Protein AF-A0A950VWA3-F1 (afdb_monomer)

Radius of gyration: 33.76 Å; Cα contacts (8 Å, |Δi|>4): 364; chains: 1; bounding box: 107×97×60 Å

Secondary structure (DSSP, 8-state):
--HHHHHHHHH--S--HHHHHHHHHHHTTB-TTSEE---HHHHHHHHT--HHHHHHHHHHHHHTTSSEEEE---STT---EEE-HHHHH----SS---HHHHHHHHHH----THHHHHHHHHHHT--TTSEE-S-BHHHHHHHHT--HHHHHHHHHHHHHHTSSEEEE--SSTT-B-EEE---HHHHHHT--------PPPPTT--------PPPPP----------------------------------------------------------PPPPPPP------------------

Structure (mmCIF, N/CA/C/O backbone):
data_AF-A0A950VWA3-F1
#
_entry.id   AF-A0A950VWA3-F1
#
loop_
_atom_site.group_PDB
_atom_site.id
_atom_site.type_symbol
_atom_site.label_atom_id
_atom_site.label_alt_id
_atom_site.label_comp_id
_atom_site.label_asym_id
_atom_site.label_entity_id
_atom_site.label_seq_id
_atom_site.pdbx_PDB_ins_code
_atom_site.Cartn_x
_atom_site.Cartn_y
_atom_site.Cartn_z
_atom_site.occupancy
_atom_site.B_iso_or_equiv
_atom_site.auth_seq_id
_atom_site.auth_comp_id
_atom_site.auth_asym_id
_atom_site.auth_atom_id
_atom_site.pdbx_PDB_model_num
ATOM 1 N N . MET A 1 1 ? -10.233 3.809 -11.222 1.00 81.50 1 MET A N 1
ATOM 2 C CA . MET A 1 1 ? -9.205 3.151 -10.391 1.00 81.50 1 MET A CA 1
ATOM 3 C C . MET A 1 1 ? -9.601 1.694 -10.263 1.00 81.50 1 MET A C 1
ATOM 5 O O . MET A 1 1 ? -10.780 1.463 -10.007 1.00 81.50 1 MET A O 1
ATOM 9 N N . SER A 1 2 ? -8.697 0.736 -10.472 1.00 88.88 2 SER A N 1
ATOM 10 C CA . SER A 1 2 ? -9.041 -0.682 -10.293 1.00 88.88 2 SER A CA 1
ATOM 11 C C . SER A 1 2 ? -9.219 -1.019 -8.811 1.00 88.88 2 SER A C 1
ATOM 13 O O . SER A 1 2 ? -8.291 -0.898 -8.009 1.00 88.88 2 SER A O 1
ATOM 15 N N . ARG A 1 3 ? -10.433 -1.457 -8.451 1.00 92.06 3 ARG A N 1
ATOM 16 C CA . ARG A 1 3 ? -10.703 -2.096 -7.153 1.00 92.06 3 ARG A CA 1
ATOM 17 C C . ARG A 1 3 ? -10.080 -3.493 -7.094 1.00 92.06 3 ARG A C 1
ATOM 19 O O . ARG A 1 3 ? -9.622 -3.889 -6.030 1.00 92.06 3 ARG A O 1
ATOM 26 N N . GLU A 1 4 ? -10.004 -4.191 -8.226 1.00 93.19 4 GLU A N 1
ATOM 27 C CA . GLU A 1 4 ? -9.435 -5.540 -8.353 1.00 93.19 4 GLU A CA 1
ATOM 28 C C . GLU A 1 4 ? -7.948 -5.560 -7.999 1.00 93.19 4 GLU A C 1
ATOM 30 O O . GLU A 1 4 ? -7.519 -6.412 -7.231 1.00 93.19 4 GLU A O 1
ATOM 35 N N . ALA A 1 5 ? -7.168 -4.574 -8.452 1.00 94.06 5 ALA A N 1
ATOM 36 C CA . ALA A 1 5 ? -5.752 -4.453 -8.113 1.00 94.06 5 ALA A CA 1
ATOM 37 C C . ALA A 1 5 ? -5.530 -4.205 -6.611 1.00 94.06 5 ALA A C 1
ATOM 39 O O . ALA A 1 5 ? -4.556 -4.690 -6.034 1.00 94.06 5 ALA A O 1
ATOM 40 N N . ILE A 1 6 ? -6.437 -3.480 -5.951 1.00 94.50 6 ILE A N 1
ATOM 41 C CA . ILE A 1 6 ? -6.384 -3.278 -4.496 1.00 94.50 6 ILE A CA 1
ATOM 42 C C . ILE A 1 6 ? -6.791 -4.575 -3.779 1.00 94.50 6 ILE A C 1
ATOM 44 O O . ILE A 1 6 ? -6.056 -5.037 -2.907 1.00 94.50 6 ILE A O 1
ATOM 48 N N . ALA A 1 7 ? -7.902 -5.201 -4.184 1.00 94.69 7 ALA A N 1
ATOM 49 C CA . ALA A 1 7 ? -8.369 -6.483 -3.655 1.00 94.69 7 ALA A CA 1
ATOM 50 C C . ALA A 1 7 ? -7.303 -7.581 -3.787 1.00 94.69 7 ALA A C 1
ATOM 52 O O . ALA A 1 7 ? -7.080 -8.347 -2.851 1.00 94.69 7 ALA A O 1
ATOM 53 N N . ALA A 1 8 ? -6.608 -7.634 -4.923 1.00 94.75 8 ALA A N 1
ATOM 54 C CA . ALA A 1 8 ? -5.580 -8.62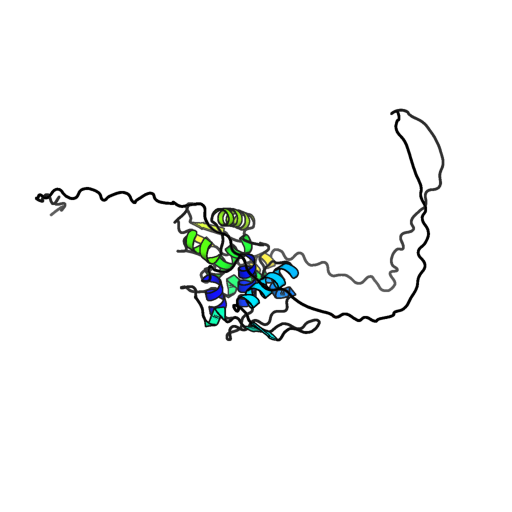5 -5.171 1.00 94.75 8 ALA A CA 1
ATOM 55 C C . ALA A 1 8 ? -4.333 -8.382 -4.318 1.00 94.75 8 ALA A C 1
ATOM 57 O O . ALA A 1 8 ? -3.863 -9.283 -3.625 1.00 94.75 8 ALA A O 1
ATOM 58 N N . ALA A 1 9 ? -3.843 -7.140 -4.257 1.00 93.69 9 ALA A N 1
ATOM 59 C CA . ALA A 1 9 ? -2.714 -6.801 -3.392 1.00 93.69 9 ALA A CA 1
ATOM 60 C C . ALA A 1 9 ? -2.999 -7.048 -1.892 1.00 93.69 9 ALA A C 1
ATOM 62 O O . ALA A 1 9 ? -2.061 -7.282 -1.128 1.00 93.69 9 ALA A O 1
ATOM 63 N N . LEU A 1 10 ? -4.268 -6.996 -1.459 1.00 93.81 10 LEU A N 1
ATOM 64 C CA . LEU A 1 10 ? -4.695 -7.324 -0.092 1.00 93.81 10 LEU A CA 1
ATOM 65 C C . LEU A 1 10 ? -4.691 -8.831 0.194 1.00 93.81 10 LEU A C 1
ATOM 67 O O . LEU A 1 10 ? -4.269 -9.231 1.278 1.00 93.81 10 LEU A O 1
ATOM 71 N N . ALA A 1 11 ? -5.166 -9.650 -0.748 1.00 93.56 11 ALA A N 1
ATOM 72 C CA . ALA A 1 11 ? -5.292 -11.098 -0.569 1.00 93.56 11 ALA A CA 1
ATOM 73 C C . ALA A 1 11 ? -3.966 -11.859 -0.673 1.00 93.56 11 ALA A C 1
ATOM 75 O O . ALA A 1 11 ? -3.845 -12.947 -0.116 1.00 93.56 11 ALA A O 1
ATOM 76 N N . ARG A 1 12 ? -2.960 -11.297 -1.352 1.00 91.56 12 ARG A N 1
ATOM 77 C CA . ARG A 1 12 ? -1.618 -11.889 -1.401 1.00 91.56 12 ARG A CA 1
ATOM 78 C C . ARG A 1 12 ? -0.956 -11.882 -0.027 1.00 91.56 12 ARG A C 1
ATOM 80 O O . ARG A 1 12 ? -0.836 -10.834 0.603 1.00 91.56 12 ARG A O 1
ATOM 87 N N . ASP A 1 13 ? -0.440 -13.020 0.407 1.00 89.81 13 ASP A N 1
ATOM 88 C CA . ASP A 1 13 ? 0.371 -13.205 1.617 1.00 89.81 13 ASP A CA 1
ATOM 89 C C . ASP A 1 13 ? 1.883 -13.222 1.312 1.00 89.81 13 ASP A C 1
ATOM 91 O O . ASP A 1 13 ? 2.686 -12.766 2.126 1.00 89.81 13 ASP A O 1
ATOM 95 N N . ASP A 1 14 ? 2.257 -13.628 0.096 1.00 91.00 14 ASP A N 1
ATOM 96 C CA . ASP A 1 14 ? 3.626 -13.798 -0.409 1.00 91.00 14 ASP A CA 1
ATOM 97 C C . ASP A 1 14 ? 4.472 -12.510 -0.545 1.00 91.00 14 ASP A C 1
ATOM 99 O O . ASP A 1 14 ? 5.657 -12.582 -0.891 1.00 91.00 14 ASP A O 1
ATOM 103 N N . LEU A 1 15 ? 3.893 -11.335 -0.281 1.00 92.50 15 LEU A N 1
ATOM 104 C CA . LEU A 1 15 ? 4.555 -10.030 -0.390 1.00 92.50 15 LEU A CA 1
ATOM 105 C C . LEU A 1 15 ? 5.181 -9.571 0.932 1.00 92.50 15 LEU A C 1
ATOM 107 O O . LEU A 1 15 ? 4.479 -9.362 1.930 1.00 92.50 15 LEU A O 1
ATOM 111 N N . TRP A 1 16 ? 6.482 -9.278 0.906 1.00 91.25 16 TRP A N 1
ATOM 112 C CA . TRP A 1 16 ? 7.195 -8.634 2.010 1.00 91.25 16 TRP A CA 1
ATOM 113 C C . TRP A 1 16 ? 6.721 -7.186 2.214 1.00 91.25 16 TRP A C 1
ATOM 115 O O . TRP A 1 16 ? 6.235 -6.532 1.293 1.00 91.25 16 TRP A O 1
ATOM 125 N N . CYS A 1 17 ? 6.929 -6.619 3.410 1.00 90.19 17 CYS A N 1
ATOM 126 C CA . CYS A 1 17 ? 6.470 -5.262 3.760 1.00 90.19 17 CYS A CA 1
ATOM 127 C C . CYS A 1 17 ? 6.862 -4.161 2.749 1.00 90.19 17 CYS A C 1
ATOM 129 O O . CYS A 1 17 ? 6.126 -3.191 2.577 1.00 90.19 17 CYS A O 1
ATOM 131 N N . GLY A 1 18 ? 8.032 -4.278 2.108 1.00 92.62 18 GLY A N 1
ATOM 132 C CA . GLY A 1 18 ? 8.482 -3.342 1.071 1.00 92.62 18 GLY A CA 1
ATOM 133 C C . GLY A 1 18 ? 7.738 -3.529 -0.252 1.00 92.62 18 GLY A C 1
ATOM 134 O O . GLY A 1 18 ? 7.199 -2.562 -0.786 1.00 92.62 18 GLY A O 1
ATOM 135 N N . GLU A 1 19 ? 7.662 -4.771 -0.735 1.00 95.44 19 GLU A N 1
ATOM 136 C CA . GLU A 1 19 ? 6.920 -5.161 -1.941 1.00 95.44 19 GLU A CA 1
ATOM 137 C C . GLU A 1 19 ? 5.436 -4.784 -1.825 1.00 95.44 19 GLU A C 1
ATOM 139 O O . GLU A 1 19 ? 4.897 -4.145 -2.723 1.00 95.44 19 GLU A O 1
ATOM 144 N N . ARG A 1 20 ? 4.792 -5.070 -0.686 1.00 95.88 20 ARG A N 1
ATOM 145 C CA . ARG A 1 20 ? 3.379 -4.744 -0.430 1.00 95.88 20 ARG A CA 1
ATOM 146 C C . ARG A 1 20 ? 3.103 -3.238 -0.476 1.00 95.88 20 ARG A C 1
ATOM 148 O O . ARG A 1 20 ? 2.107 -2.823 -1.059 1.00 95.88 20 ARG A O 1
ATOM 155 N N . LEU A 1 21 ? 4.001 -2.400 0.057 1.00 96.00 21 LEU A N 1
ATOM 156 C CA . LEU A 1 21 ? 3.891 -0.936 -0.071 1.00 96.00 21 LEU A CA 1
ATOM 157 C C . LEU A 1 21 ? 4.032 -0.459 -1.526 1.00 96.00 21 LEU A C 1
ATOM 159 O O . LEU A 1 21 ? 3.391 0.523 -1.905 1.00 96.00 21 LEU A O 1
ATOM 163 N N . VAL A 1 22 ? 4.848 -1.133 -2.343 1.00 96.62 22 VAL A N 1
ATOM 164 C CA . VAL A 1 22 ? 4.944 -0.854 -3.785 1.00 96.62 22 VAL A CA 1
ATOM 165 C C . VAL A 1 22 ? 3.677 -1.312 -4.507 1.00 96.62 22 VAL A C 1
ATOM 167 O O . VAL A 1 22 ? 3.100 -0.508 -5.233 1.00 96.62 22 VAL A O 1
ATOM 170 N N . ALA A 1 23 ? 3.197 -2.533 -4.260 1.00 96.38 23 ALA A N 1
ATOM 171 C CA . ALA A 1 23 ? 1.974 -3.075 -4.852 1.00 96.38 23 ALA A CA 1
ATOM 172 C C . ALA A 1 23 ? 0.748 -2.202 -4.532 1.00 96.38 23 ALA A C 1
ATOM 174 O O . ALA A 1 23 ? 0.053 -1.775 -5.448 1.00 96.38 23 ALA A O 1
ATOM 175 N N . PHE A 1 24 ? 0.545 -1.825 -3.263 1.00 96.25 24 PHE A N 1
ATOM 176 C CA . PHE A 1 24 ? -0.504 -0.886 -2.847 1.00 96.25 24 PHE A CA 1
ATOM 177 C C . PHE A 1 24 ? -0.374 0.489 -3.518 1.00 96.25 24 PHE A C 1
ATOM 179 O O . PHE A 1 24 ? -1.370 1.074 -3.947 1.00 96.25 24 PHE A O 1
ATOM 186 N N . SER A 1 25 ? 0.852 1.007 -3.645 1.00 96.12 25 SER A N 1
ATOM 187 C CA . SER A 1 25 ? 1.091 2.274 -4.339 1.00 96.12 25 SER A CA 1
ATOM 188 C C . SER A 1 25 ? 0.715 2.183 -5.821 1.00 96.12 25 SER A C 1
ATOM 190 O O . SER A 1 25 ? -0.038 3.028 -6.298 1.00 96.12 25 SER A O 1
ATOM 192 N N . LEU A 1 26 ? 1.157 1.145 -6.537 1.00 95.81 26 LEU A N 1
ATOM 193 C CA . LEU A 1 26 ? 0.838 0.951 -7.955 1.00 95.81 26 LEU A CA 1
ATOM 194 C C . LEU A 1 26 ? -0.661 0.688 -8.178 1.00 95.81 26 LEU A C 1
ATOM 196 O O . LEU A 1 26 ? -1.252 1.334 -9.038 1.00 95.81 26 LEU A O 1
ATOM 200 N N . ALA A 1 27 ? -1.296 -0.151 -7.353 1.00 95.50 27 ALA A N 1
ATOM 201 C CA . ALA A 1 27 ? -2.737 -0.415 -7.394 1.00 95.50 27 ALA A CA 1
ATOM 202 C C . ALA A 1 27 ? -3.573 0.868 -7.223 1.00 95.50 27 ALA A C 1
ATOM 204 O O . ALA A 1 27 ? -4.529 1.089 -7.959 1.00 95.50 27 ALA A O 1
ATOM 205 N N . SER A 1 28 ? -3.163 1.786 -6.338 1.00 94.81 28 SER A N 1
ATOM 206 C CA . SER A 1 28 ? -3.833 3.091 -6.185 1.00 94.81 28 SER A CA 1
ATOM 207 C C . SER A 1 28 ? -3.695 4.034 -7.397 1.00 94.81 28 SER A C 1
ATOM 209 O O . SER A 1 28 ? -4.356 5.069 -7.452 1.00 94.81 28 SER A O 1
ATOM 211 N N . PHE A 1 29 ? -2.799 3.727 -8.340 1.00 93.62 29 PHE A N 1
ATOM 212 C CA . PHE A 1 29 ? -2.640 4.430 -9.617 1.00 93.62 29 PHE A CA 1
ATOM 213 C C . PHE A 1 29 ? -3.162 3.608 -10.806 1.00 93.62 29 PHE A C 1
ATOM 215 O O . PHE A 1 29 ? -3.055 4.077 -11.939 1.00 93.62 29 PHE A O 1
ATOM 222 N N . ALA A 1 30 ? -3.687 2.402 -10.572 1.00 94.06 30 ALA A N 1
ATOM 223 C CA . ALA A 1 30 ? -4.179 1.528 -11.623 1.00 94.06 30 ALA A CA 1
ATOM 224 C C . ALA A 1 30 ? -5.502 2.053 -12.191 1.00 94.06 30 ALA A C 1
ATOM 226 O O . ALA A 1 30 ? -6.426 2.395 -11.444 1.00 94.06 30 ALA A O 1
ATOM 227 N N . ASP A 1 31 ? -5.605 2.109 -13.514 1.00 92.44 31 ASP A N 1
ATOM 228 C CA . ASP A 1 31 ? -6.873 2.281 -14.218 1.00 92.44 31 ASP A CA 1
ATOM 229 C C . ASP A 1 31 ? -7.697 0.979 -14.203 1.00 92.44 31 ASP A C 1
ATOM 231 O O . ASP A 1 31 ? -7.439 0.090 -13.399 1.00 92.44 31 ASP A O 1
ATOM 235 N N . HIS A 1 32 ? -8.746 0.902 -15.019 1.00 89.12 32 HIS A N 1
ATOM 236 C CA . HIS A 1 32 ? -9.625 -0.267 -15.110 1.00 89.12 32 HIS A CA 1
ATOM 237 C C . HIS A 1 32 ? -9.015 -1.438 -15.904 1.00 89.12 32 HIS A C 1
ATOM 239 O O . HIS A 1 32 ? -9.544 -2.536 -15.836 1.00 89.12 32 HIS A O 1
ATOM 245 N N . GLU A 1 33 ? -7.902 -1.221 -16.611 1.00 91.06 33 GLU A N 1
ATOM 246 C CA . GLU A 1 33 ? -7.157 -2.245 -17.357 1.00 91.06 33 GLU A CA 1
ATOM 247 C C . GLU A 1 33 ? -6.031 -2.846 -16.497 1.00 91.06 33 GLU A C 1
ATOM 249 O O . GLU A 1 33 ? -5.095 -3.445 -17.018 1.00 91.06 33 GLU A O 1
ATOM 254 N N . ASN A 1 34 ? -6.054 -2.606 -15.179 1.00 92.75 34 ASN A N 1
ATOM 255 C CA . ASN A 1 34 ? -4.985 -2.965 -14.246 1.00 92.75 34 ASN A CA 1
ATOM 256 C C . ASN A 1 34 ? -3.600 -2.386 -14.631 1.00 92.75 34 ASN A C 1
ATOM 258 O O . ASN A 1 34 ? -2.560 -2.883 -14.189 1.00 92.75 34 ASN A O 1
ATOM 262 N N . ARG A 1 35 ? -3.569 -1.273 -15.385 1.00 93.25 35 ARG A N 1
ATOM 263 C CA . ARG A 1 35 ? -2.347 -0.546 -15.761 1.00 93.25 35 ARG A CA 1
ATOM 264 C C . ARG A 1 35 ? -2.159 0.679 -14.882 1.00 93.25 35 ARG A C 1
ATOM 266 O O . ARG A 1 35 ? -3.028 1.541 -14.764 1.00 93.25 35 ARG A O 1
ATOM 273 N N . SER A 1 36 ? -0.981 0.803 -14.285 1.00 92.44 36 SER A N 1
ATOM 274 C CA . SER A 1 36 ? -0.590 1.971 -13.496 1.00 92.44 36 SER A CA 1
ATOM 275 C C . SER A 1 36 ? 0.394 2.840 -14.282 1.00 92.44 36 SER A C 1
ATOM 277 O O . SER A 1 36 ? 1.367 2.338 -14.842 1.00 92.44 36 SER A O 1
ATOM 279 N N . ARG A 1 37 ? 0.156 4.159 -14.334 1.00 90.88 37 ARG A N 1
ATOM 280 C CA . ARG A 1 37 ? 1.034 5.124 -15.035 1.00 90.88 37 ARG A CA 1
ATOM 281 C C . ARG A 1 37 ? 1.663 6.204 -14.124 1.00 90.88 37 ARG A C 1
ATOM 283 O O . ARG A 1 37 ? 1.650 7.382 -14.489 1.00 90.88 37 ARG A O 1
ATOM 290 N N . PRO A 1 38 ? 2.190 5.892 -12.917 1.00 86.88 38 PRO A N 1
ATOM 291 C CA . PRO A 1 38 ? 2.771 6.909 -12.046 1.00 86.88 38 PRO A CA 1
ATOM 292 C C . PRO A 1 38 ? 4.224 7.254 -12.406 1.00 86.88 38 PRO A C 1
ATOM 294 O O . PRO A 1 38 ? 5.053 6.400 -12.723 1.00 86.88 38 PRO A O 1
ATOM 297 N N . GLY A 1 39 ? 4.595 8.523 -12.227 1.00 89.12 39 GLY A N 1
ATOM 298 C CA . GLY A 1 39 ? 6.006 8.903 -12.150 1.00 89.12 39 GLY A CA 1
ATOM 299 C C . GLY A 1 39 ? 6.659 8.310 -10.894 1.00 89.12 39 GLY A C 1
ATOM 300 O O . GLY A 1 39 ? 6.080 8.376 -9.807 1.00 89.12 39 GLY A O 1
ATOM 301 N N . THR A 1 40 ? 7.889 7.789 -11.000 1.00 90.00 40 THR A N 1
ATOM 302 C CA . THR A 1 40 ? 8.603 7.141 -9.874 1.00 90.00 40 THR A CA 1
ATOM 303 C C . THR A 1 40 ? 8.589 7.946 -8.562 1.00 90.00 40 THR A C 1
ATOM 305 O O . THR A 1 40 ? 8.390 7.335 -7.513 1.00 90.00 40 THR A O 1
ATOM 308 N N . PRO A 1 41 ? 8.762 9.290 -8.549 1.00 90.56 41 PRO A N 1
ATOM 309 C CA . PRO A 1 41 ? 8.705 10.060 -7.304 1.00 90.56 41 PRO A CA 1
ATOM 310 C C . PRO A 1 41 ? 7.324 10.039 -6.632 1.00 90.56 41 PRO A C 1
ATOM 312 O O . PRO A 1 41 ? 7.251 10.001 -5.406 1.00 90.56 41 PRO A O 1
ATOM 315 N N . ALA A 1 42 ? 6.240 10.033 -7.416 1.00 91.12 42 ALA A N 1
ATOM 316 C CA . ALA A 1 42 ? 4.874 9.977 -6.900 1.00 91.12 42 ALA A CA 1
ATOM 317 C C . ALA A 1 42 ? 4.563 8.589 -6.320 1.00 91.12 42 ALA A C 1
ATOM 319 O O . ALA A 1 42 ? 4.085 8.496 -5.190 1.00 91.12 42 ALA A O 1
ATOM 320 N N . ALA A 1 43 ? 4.924 7.519 -7.036 1.00 92.88 43 ALA A N 1
ATOM 321 C CA . ALA A 1 43 ? 4.756 6.147 -6.556 1.00 92.88 43 ALA A CA 1
ATOM 322 C C . ALA A 1 43 ? 5.593 5.854 -5.296 1.00 92.88 43 ALA A C 1
ATOM 324 O O . ALA A 1 43 ? 5.084 5.272 -4.338 1.00 92.88 43 ALA A O 1
ATOM 325 N N . ALA A 1 44 ? 6.845 6.322 -5.238 1.00 93.31 44 ALA A N 1
ATOM 326 C CA . ALA A 1 44 ? 7.685 6.196 -4.045 1.00 93.31 44 ALA A CA 1
ATOM 327 C C . ALA A 1 44 ? 7.125 6.993 -2.852 1.00 93.31 44 ALA A C 1
ATOM 329 O O . ALA A 1 44 ? 7.048 6.471 -1.738 1.00 93.31 44 ALA A O 1
ATOM 330 N N . GLY A 1 45 ? 6.667 8.229 -3.090 1.00 92.38 45 GLY A N 1
ATOM 331 C CA . GLY A 1 45 ? 6.031 9.066 -2.070 1.00 92.38 45 GLY A CA 1
ATOM 332 C C . GLY A 1 45 ? 4.746 8.451 -1.511 1.00 92.38 45 GLY A C 1
ATOM 333 O O . GLY A 1 45 ? 4.550 8.448 -0.297 1.00 92.38 45 GLY A O 1
ATOM 334 N N . ARG A 1 46 ? 3.913 7.857 -2.374 1.00 93.44 46 ARG A N 1
ATOM 335 C CA . ARG A 1 46 ? 2.670 7.174 -1.988 1.00 93.44 46 ARG A CA 1
ATOM 336 C C . ARG A 1 46 ? 2.919 5.826 -1.290 1.00 93.44 46 ARG A C 1
ATOM 338 O O . ARG A 1 46 ? 2.240 5.514 -0.315 1.00 93.44 46 ARG A O 1
ATOM 345 N N . ALA A 1 47 ? 3.979 5.103 -1.654 1.00 93.75 47 ALA A N 1
ATOM 346 C CA . ALA A 1 47 ? 4.480 3.961 -0.879 1.00 93.75 47 ALA A CA 1
ATOM 347 C C . ALA A 1 47 ? 5.087 4.374 0.484 1.00 93.75 47 ALA A C 1
ATOM 349 O O . ALA A 1 47 ? 5.283 3.537 1.362 1.00 93.75 47 ALA A O 1
ATOM 350 N N . GLY A 1 48 ? 5.410 5.657 0.689 1.00 93.00 48 GLY A N 1
ATOM 351 C CA . GLY A 1 48 ? 6.109 6.138 1.887 1.00 93.00 48 GLY A CA 1
ATOM 352 C C . GLY A 1 48 ? 7.577 5.694 1.958 1.00 93.00 48 GLY A C 1
ATOM 353 O O . GLY A 1 48 ? 8.147 5.625 3.050 1.00 93.00 48 GLY A O 1
ATOM 354 N N . LEU A 1 49 ? 8.181 5.375 0.808 1.00 94.12 49 LEU A N 1
ATOM 355 C CA . LEU A 1 49 ? 9.531 4.827 0.673 1.00 94.12 49 LEU A CA 1
ATOM 356 C C . LEU A 1 49 ? 10.490 5.839 0.028 1.00 94.12 49 LEU A C 1
ATOM 358 O O . LEU A 1 49 ? 10.106 6.678 -0.784 1.00 94.12 49 LEU A O 1
ATOM 362 N N . ALA A 1 50 ? 11.782 5.719 0.344 1.00 93.25 50 ALA A N 1
ATOM 363 C CA . ALA A 1 50 ? 12.827 6.389 -0.427 1.00 93.25 50 ALA A CA 1
ATOM 364 C C . ALA A 1 50 ? 12.880 5.818 -1.856 1.00 93.25 50 ALA A C 1
ATOM 366 O O . ALA A 1 50 ? 12.674 4.619 -2.045 1.00 93.25 50 ALA A O 1
ATOM 367 N N . ARG A 1 51 ? 13.217 6.651 -2.853 1.00 92.62 51 ARG A N 1
ATOM 368 C CA . ARG A 1 51 ? 13.235 6.262 -4.280 1.00 92.62 51 ARG A CA 1
ATOM 369 C C . ARG A 1 51 ? 14.040 4.984 -4.553 1.00 92.62 51 ARG A C 1
ATOM 371 O O . ARG A 1 51 ? 13.579 4.152 -5.322 1.00 92.62 51 ARG A O 1
ATOM 378 N N . SER A 1 52 ? 15.200 4.817 -3.917 1.00 93.69 52 SER A N 1
ATOM 379 C CA . SER A 1 52 ? 16.038 3.616 -4.055 1.00 93.69 52 SER A CA 1
ATOM 380 C C . SER A 1 52 ? 15.345 2.351 -3.540 1.00 93.69 52 SER A C 1
ATOM 382 O O . SER A 1 52 ? 15.317 1.348 -4.241 1.00 93.69 52 SER A O 1
ATOM 384 N N . ARG A 1 53 ? 14.720 2.409 -2.355 1.00 95.69 53 ARG A N 1
ATOM 385 C CA . ARG A 1 53 ? 13.951 1.287 -1.786 1.00 95.69 53 ARG A CA 1
ATOM 386 C C . ARG A 1 53 ? 12.696 0.966 -2.593 1.00 95.69 53 ARG A C 1
ATOM 388 O O . ARG A 1 53 ? 12.371 -0.204 -2.739 1.00 95.69 53 ARG A O 1
ATOM 395 N N . PHE A 1 54 ? 12.014 1.985 -3.120 1.00 95.12 54 PHE A N 1
ATOM 396 C CA . PHE A 1 54 ? 10.875 1.791 -4.019 1.00 95.12 54 PHE A CA 1
ATOM 397 C C . PHE A 1 54 ? 11.292 1.048 -5.295 1.00 95.12 54 PHE A C 1
ATOM 399 O O . PHE A 1 54 ? 10.636 0.084 -5.666 1.00 95.12 54 PHE A O 1
ATOM 406 N N . LEU A 1 55 ? 12.390 1.467 -5.938 1.00 93.88 55 LEU A N 1
ATOM 407 C CA . LEU A 1 55 ? 12.899 0.801 -7.139 1.00 93.88 55 LEU A CA 1
ATOM 408 C C . LEU A 1 55 ? 13.336 -0.636 -6.838 1.00 93.88 55 LEU A C 1
ATOM 410 O O . LEU A 1 55 ? 12.826 -1.541 -7.476 1.00 93.88 55 LEU A O 1
ATOM 414 N N . ALA A 1 56 ? 14.143 -0.870 -5.799 1.00 95.62 56 ALA A N 1
ATOM 415 C CA . ALA A 1 56 ? 14.573 -2.223 -5.434 1.00 95.62 56 ALA A CA 1
ATOM 416 C C . ALA A 1 56 ? 13.395 -3.187 -5.170 1.00 95.62 56 ALA A C 1
ATOM 418 O O . ALA A 1 56 ? 13.403 -4.312 -5.660 1.00 95.62 56 ALA A O 1
ATOM 419 N N . ALA A 1 57 ? 12.357 -2.745 -4.449 1.00 96.31 57 ALA A N 1
ATOM 420 C CA . ALA A 1 57 ? 11.165 -3.561 -4.199 1.00 96.31 57 ALA A CA 1
ATOM 421 C C . ALA A 1 57 ? 10.272 -3.723 -5.448 1.00 96.31 57 ALA A C 1
ATOM 423 O O . ALA A 1 57 ? 9.659 -4.770 -5.634 1.00 96.31 57 ALA A O 1
ATOM 424 N N . ARG A 1 58 ? 10.215 -2.722 -6.337 1.00 95.31 58 ARG A N 1
ATOM 425 C CA . ARG A 1 58 ? 9.566 -2.850 -7.653 1.00 95.31 58 ARG A CA 1
ATOM 426 C C . ARG A 1 58 ? 10.291 -3.881 -8.519 1.00 95.31 58 ARG A C 1
ATOM 428 O O . ARG A 1 58 ? 9.645 -4.707 -9.146 1.00 95.31 58 ARG A O 1
ATOM 435 N N . ASP A 1 59 ? 11.615 -3.848 -8.539 1.00 94.88 59 ASP A N 1
ATOM 436 C CA . ASP A 1 59 ? 12.423 -4.725 -9.383 1.00 94.88 59 ASP A CA 1
ATOM 437 C C . ASP A 1 59 ? 12.368 -6.184 -8.866 1.00 94.88 59 ASP A C 1
ATOM 439 O O . ASP A 1 59 ? 12.370 -7.115 -9.667 1.00 94.88 59 ASP A O 1
ATOM 443 N N . GLN A 1 60 ? 12.170 -6.394 -7.554 1.00 96.62 60 GLN A N 1
ATOM 444 C CA . GLN A 1 60 ? 11.790 -7.696 -6.972 1.00 96.62 60 GLN A CA 1
ATOM 445 C C . GLN A 1 60 ? 10.413 -8.188 -7.456 1.00 96.62 60 GLN A C 1
ATOM 447 O O . GLN A 1 60 ? 10.288 -9.342 -7.863 1.00 96.62 60 GLN A O 1
ATOM 452 N N . LEU A 1 61 ? 9.392 -7.321 -7.479 1.00 95.69 61 LEU A N 1
ATOM 453 C CA . LEU A 1 61 ? 8.070 -7.665 -8.024 1.00 95.69 61 LEU A CA 1
ATOM 454 C C . LEU A 1 61 ? 8.129 -8.013 -9.525 1.00 95.69 61 LEU A C 1
ATOM 456 O O . LEU A 1 61 ? 7.412 -8.914 -9.960 1.00 95.69 61 LEU A O 1
ATOM 460 N N . VAL A 1 62 ? 8.993 -7.343 -10.301 1.00 95.69 62 VAL A N 1
ATOM 461 C CA . VAL A 1 62 ? 9.255 -7.671 -11.717 1.00 95.69 62 VAL A CA 1
ATOM 462 C C . VAL A 1 62 ? 9.951 -9.026 -11.846 1.00 95.69 62 VAL A C 1
ATOM 464 O O . VAL A 1 62 ? 9.512 -9.859 -12.631 1.00 95.69 62 VAL A O 1
ATOM 467 N N . ALA A 1 63 ? 10.987 -9.297 -11.044 1.00 95.44 63 ALA A N 1
ATOM 468 C CA . ALA A 1 63 ? 11.683 -10.589 -11.051 1.00 95.44 63 ALA A CA 1
ATOM 469 C C . ALA A 1 63 ? 10.758 -11.770 -10.692 1.00 95.44 63 ALA A C 1
ATOM 471 O O . ALA A 1 63 ? 10.955 -12.884 -11.171 1.00 95.44 63 ALA A O 1
ATOM 472 N N . ARG A 1 64 ? 9.717 -11.520 -9.887 1.00 94.44 64 ARG A N 1
ATOM 473 C CA . ARG A 1 64 ? 8.656 -12.482 -9.537 1.00 94.44 64 ARG A CA 1
ATOM 474 C C . ARG A 1 64 ? 7.488 -12.511 -10.536 1.00 94.44 64 ARG A C 1
ATOM 476 O O . ARG A 1 64 ? 6.504 -13.193 -10.279 1.00 94.44 64 ARG A O 1
ATOM 483 N N . SER A 1 65 ? 7.573 -11.774 -11.649 1.00 93.69 65 SER A N 1
ATOM 484 C CA . SER A 1 65 ? 6.515 -11.621 -12.667 1.00 93.69 65 SER A CA 1
ATOM 485 C C . SER A 1 65 ? 5.161 -11.121 -12.132 1.00 93.69 65 SER A C 1
ATOM 487 O O . SER A 1 65 ? 4.128 -11.317 -12.764 1.00 93.69 65 SER A O 1
ATOM 489 N N . LEU A 1 66 ? 5.146 -10.451 -10.973 1.00 94.00 66 LEU A N 1
ATOM 490 C CA . LEU A 1 66 ? 3.916 -9.924 -10.371 1.00 94.00 66 LEU A CA 1
ATOM 491 C C . LEU A 1 66 ? 3.494 -8.594 -11.005 1.00 94.00 66 LEU A C 1
ATOM 493 O O . LEU A 1 66 ? 2.305 -8.291 -11.068 1.00 94.00 66 LEU A O 1
ATOM 497 N N . ILE A 1 67 ? 4.463 -7.812 -11.484 1.00 95.12 67 ILE A N 1
ATOM 498 C CA . ILE A 1 67 ? 4.248 -6.583 -12.257 1.00 95.12 67 ILE A CA 1
ATOM 499 C C . ILE A 1 67 ? 5.135 -6.597 -13.501 1.00 95.12 67 ILE A C 1
ATOM 501 O O . ILE A 1 67 ? 6.254 -7.109 -13.460 1.00 95.12 67 ILE A O 1
ATOM 505 N N . VAL A 1 68 ? 4.671 -5.982 -14.586 1.00 94.56 68 VAL A N 1
ATOM 506 C CA . VAL A 1 68 ? 5.429 -5.851 -15.839 1.00 94.56 68 VAL A CA 1
ATOM 507 C C . VAL A 1 68 ? 5.576 -4.373 -16.169 1.00 94.56 68 VAL A C 1
ATOM 509 O O . VAL A 1 68 ? 4.591 -3.642 -16.217 1.00 94.56 68 VAL A O 1
ATOM 512 N N . VAL A 1 69 ? 6.810 -3.913 -16.385 1.00 92.38 69 VAL A N 1
ATOM 513 C CA . VAL A 1 69 ? 7.069 -2.558 -16.892 1.00 92.38 69 VAL A CA 1
ATOM 514 C C . VAL A 1 69 ? 6.965 -2.614 -18.412 1.00 92.38 69 VAL A C 1
ATOM 516 O O . VAL A 1 69 ? 7.915 -3.021 -19.072 1.00 92.38 69 VAL A O 1
ATOM 519 N N . GLU A 1 70 ? 5.806 -2.237 -18.945 1.00 88.94 70 GLU A N 1
ATOM 520 C CA . GLU A 1 70 ? 5.542 -2.216 -20.388 1.00 88.94 70 GLU A CA 1
ATOM 521 C C . GLU A 1 70 ? 6.338 -1.088 -21.053 1.00 88.94 70 GLU A C 1
ATOM 523 O O . GLU A 1 70 ? 7.144 -1.327 -21.947 1.00 88.94 70 GLU A O 1
ATOM 528 N N . ASP A 1 71 ? 6.187 0.134 -20.528 1.00 84.31 71 ASP A N 1
ATOM 529 C CA . ASP A 1 71 ? 6.907 1.315 -20.997 1.00 84.31 71 ASP A CA 1
ATOM 530 C C . ASP A 1 71 ? 7.896 1.791 -19.929 1.00 84.31 71 ASP A C 1
ATOM 532 O O . ASP A 1 71 ? 7.529 2.341 -18.879 1.00 84.31 71 ASP A O 1
ATOM 536 N N . ALA A 1 72 ? 9.190 1.639 -20.200 1.00 78.44 72 ALA A N 1
ATOM 537 C CA . ALA A 1 72 ? 10.229 2.258 -19.390 1.00 78.44 72 ALA A CA 1
ATOM 538 C C . ALA A 1 72 ? 10.294 3.770 -19.673 1.00 78.44 72 ALA A C 1
ATOM 540 O O . ALA A 1 72 ? 10.598 4.205 -20.782 1.00 78.44 72 ALA A O 1
ATOM 541 N N . ALA A 1 73 ? 10.059 4.597 -18.651 1.00 75.75 73 ALA A N 1
ATOM 542 C CA . ALA A 1 73 ? 10.150 6.048 -18.763 1.00 75.75 73 ALA A CA 1
ATOM 543 C C . ALA A 1 73 ? 11.596 6.518 -18.995 1.00 75.75 73 ALA A C 1
ATOM 545 O O . ALA A 1 73 ? 12.343 6.774 -18.046 1.00 75.75 73 ALA A O 1
ATOM 546 N N . SER A 1 74 ? 11.988 6.697 -20.256 1.00 60.34 74 SER A N 1
ATOM 547 C CA . SER A 1 74 ? 13.250 7.341 -20.615 1.00 60.34 74 SER A CA 1
ATOM 548 C C . SER A 1 74 ? 13.126 8.870 -20.524 1.00 60.34 74 SER A C 1
ATOM 550 O O . SER A 1 74 ? 12.445 9.505 -21.332 1.00 60.34 74 SER A O 1
ATOM 552 N N . GLY A 1 75 ? 13.809 9.478 -19.550 1.00 61.47 75 GLY A N 1
ATOM 553 C CA . GLY A 1 75 ? 13.976 10.935 -19.444 1.00 61.47 75 GLY A CA 1
ATOM 554 C C . GLY A 1 75 ? 13.197 11.629 -18.316 1.00 61.47 75 GLY A C 1
ATOM 555 O O . GLY A 1 75 ? 12.421 11.035 -17.568 1.00 61.47 75 GLY A O 1
ATOM 556 N N . ARG A 1 76 ? 13.445 12.936 -18.156 1.00 62.84 76 ARG A N 1
ATOM 557 C CA . ARG A 1 76 ? 12.848 13.763 -17.092 1.00 62.84 76 ARG A CA 1
ATOM 558 C C . ARG A 1 76 ? 11.358 14.000 -17.368 1.00 62.84 76 ARG A C 1
ATOM 560 O O . ARG A 1 76 ? 11.006 14.550 -18.402 1.00 62.84 76 ARG A O 1
ATOM 567 N N . GLY A 1 77 ? 10.502 13.659 -16.404 1.00 65.44 77 GLY A N 1
ATOM 568 C CA . GLY A 1 77 ? 9.062 13.957 -16.446 1.00 65.44 77 GLY A CA 1
ATOM 569 C C . GLY A 1 77 ? 8.188 12.907 -17.139 1.00 65.44 77 GLY A C 1
ATOM 570 O O . GLY A 1 77 ? 6.973 13.070 -17.155 1.00 65.44 77 GLY A O 1
ATOM 571 N N . ARG A 1 78 ? 8.765 11.820 -17.666 1.00 72.44 78 ARG A N 1
ATOM 572 C CA . ARG A 1 78 ? 7.997 10.669 -18.161 1.00 72.44 78 ARG A CA 1
ATOM 573 C C . ARG A 1 78 ? 7.577 9.755 -17.002 1.00 72.44 78 ARG A C 1
ATOM 575 O O . ARG A 1 78 ? 8.288 9.637 -16.001 1.00 72.44 78 ARG A O 1
ATOM 582 N N . ALA A 1 79 ? 6.413 9.128 -17.142 1.00 78.81 79 ALA A N 1
ATOM 583 C CA . ALA A 1 79 ? 5.907 8.092 -16.248 1.00 78.81 79 ALA A CA 1
ATOM 584 C C . ALA A 1 79 ? 6.024 6.730 -16.938 1.00 78.81 79 ALA A C 1
ATOM 586 O O . ALA A 1 79 ? 5.932 6.664 -18.161 1.00 78.81 79 ALA A O 1
ATOM 587 N N . SER A 1 80 ? 6.272 5.673 -16.163 1.00 83.75 80 SER A N 1
ATOM 588 C CA . SER A 1 80 ? 6.308 4.311 -16.703 1.00 83.75 80 SER A CA 1
ATOM 589 C C . SER A 1 80 ? 4.903 3.738 -16.721 1.00 83.75 80 SER A C 1
ATOM 591 O O . SER A 1 80 ? 4.201 3.869 -15.718 1.00 83.75 80 SER A O 1
ATOM 593 N N . THR A 1 81 ? 4.535 3.065 -17.807 1.00 91.19 81 THR A N 1
ATOM 594 C CA . THR A 1 81 ? 3.372 2.172 -17.819 1.00 91.19 81 THR A CA 1
ATOM 595 C C . THR A 1 81 ? 3.790 0.857 -17.168 1.00 91.19 81 THR A C 1
ATOM 597 O O . THR A 1 81 ? 4.764 0.229 -17.586 1.00 91.19 81 THR A O 1
ATOM 600 N N . VAL A 1 82 ? 3.097 0.477 -16.097 1.00 93.50 82 VAL A N 1
ATOM 601 C CA . VAL A 1 82 ? 3.338 -0.758 -15.347 1.00 93.50 82 VAL A CA 1
ATOM 602 C C . VAL A 1 82 ? 2.021 -1.514 -15.223 1.00 93.50 82 VAL A C 1
ATOM 604 O O . VAL A 1 82 ? 1.133 -1.081 -14.480 1.00 93.50 82 VAL A O 1
ATOM 607 N N . ALA A 1 83 ? 1.912 -2.627 -15.943 1.00 94.69 83 ALA A N 1
ATOM 608 C CA . ALA A 1 83 ? 0.814 -3.576 -15.828 1.00 94.69 83 ALA A CA 1
ATOM 609 C C . ALA A 1 83 ? 0.936 -4.390 -14.532 1.00 94.69 83 ALA A C 1
ATOM 611 O O . ALA A 1 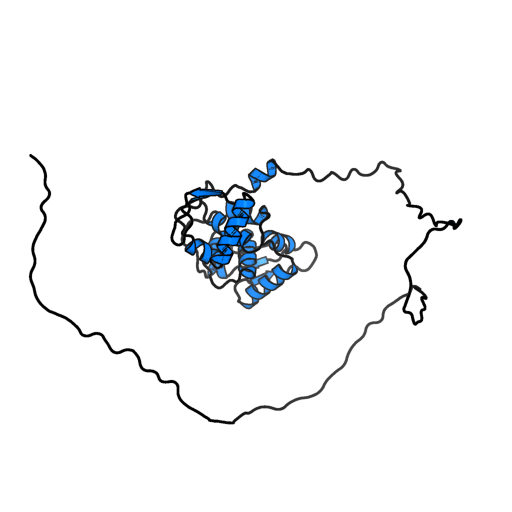83 ? 2.044 -4.646 -14.039 1.00 94.69 83 ALA A O 1
ATOM 612 N N . LEU A 1 84 ? -0.207 -4.808 -13.990 1.00 95.81 84 LEU A N 1
ATOM 613 C CA . LEU A 1 84 ? -0.310 -5.546 -12.732 1.00 95.81 84 LEU A CA 1
ATOM 614 C C . LEU A 1 84 ? -0.941 -6.938 -12.958 1.00 95.81 84 LEU A C 1
ATOM 616 O O . LEU A 1 84 ? -2.076 -7.140 -12.532 1.00 95.81 84 LEU A O 1
ATOM 620 N N . PRO A 1 85 ? -0.236 -7.919 -13.568 1.00 94.56 85 PRO A N 1
ATOM 621 C CA . PRO A 1 85 ? -0.759 -9.276 -13.768 1.00 94.56 85 PRO A CA 1
ATOM 622 C C . PRO A 1 85 ? -1.334 -9.930 -12.508 1.00 94.56 85 PRO A C 1
ATOM 624 O O . PRO A 1 85 ? -2.310 -10.667 -12.599 1.00 94.56 85 PRO A O 1
ATOM 627 N N . PHE A 1 86 ? -0.815 -9.607 -11.313 1.00 92.25 86 PHE A N 1
ATOM 628 C CA . PHE A 1 86 ? -1.390 -10.108 -10.057 1.00 92.25 86 PHE A CA 1
ATOM 629 C C . PHE A 1 86 ? -2.874 -9.735 -9.861 1.00 92.25 86 PHE A C 1
ATOM 631 O O . PHE A 1 86 ? -3.569 -10.411 -9.108 1.00 92.25 86 PHE A O 1
ATOM 638 N N . ALA A 1 87 ? -3.357 -8.660 -10.493 1.00 92.94 87 ALA A N 1
ATOM 639 C CA . ALA A 1 87 ? -4.750 -8.223 -10.436 1.00 92.94 87 ALA A CA 1
ATOM 640 C C . ALA A 1 87 ? -5.659 -9.018 -11.388 1.00 92.94 87 ALA A C 1
ATOM 642 O O . ALA A 1 87 ? -6.844 -9.161 -11.103 1.00 92.94 87 ALA A O 1
ATOM 643 N N . GLU A 1 88 ? -5.098 -9.557 -12.474 1.00 90.19 88 GLU A N 1
ATOM 644 C CA . GLU A 1 88 ? -5.783 -10.404 -13.461 1.00 90.19 88 GLU A CA 1
ATOM 645 C C . GLU A 1 88 ? -5.794 -11.880 -13.032 1.00 90.19 88 GLU A C 1
ATOM 647 O O . GLU A 1 88 ? -6.759 -12.597 -13.279 1.00 90.19 88 GLU A O 1
ATOM 652 N N . THR A 1 89 ? -4.728 -12.341 -12.366 1.00 88.81 89 THR A N 1
ATOM 653 C CA . THR A 1 89 ? -4.579 -13.739 -11.921 1.00 88.81 89 THR A CA 1
ATOM 654 C C . THR A 1 89 ? -5.075 -13.998 -10.498 1.00 88.81 89 THR A C 1
ATOM 656 O O . THR A 1 89 ? -5.217 -15.153 -10.101 1.00 88.81 89 THR A O 1
ATOM 659 N N . GLY A 1 90 ? -5.263 -12.947 -9.697 1.00 85.69 90 GLY A N 1
ATOM 660 C CA . GLY A 1 90 ? -5.582 -13.055 -8.274 1.00 85.69 90 GLY A CA 1
ATOM 661 C C . GLY A 1 90 ? -4.401 -13.530 -7.399 1.00 85.69 90 GLY A C 1
ATOM 662 O O . GLY A 1 90 ? -3.232 -13.440 -7.808 1.00 85.69 90 GLY A O 1
ATOM 663 N N . PRO A 1 91 ? -4.671 -14.024 -6.170 1.00 90.81 91 PRO A N 1
ATOM 664 C CA . PRO A 1 91 ? -5.989 -14.135 -5.523 1.00 90.81 91 PRO A CA 1
ATOM 665 C C . PRO A 1 91 ? -6.624 -12.762 -5.267 1.00 90.81 91 PRO A C 1
ATOM 667 O O . PRO A 1 91 ? -5.901 -11.775 -5.225 1.00 90.81 91 PRO A O 1
ATOM 670 N N . TRP A 1 92 ? -7.941 -12.695 -5.042 1.00 91.94 92 TRP A N 1
ATOM 671 C CA . TRP A 1 92 ? -8.654 -11.455 -4.688 1.00 91.94 92 TRP A CA 1
ATOM 672 C C . TRP A 1 92 ? -9.232 -11.510 -3.279 1.00 91.94 92 TRP A C 1
ATOM 674 O O . TRP A 1 92 ? -9.558 -12.573 -2.757 1.00 91.94 92 TRP A O 1
ATOM 684 N N . TRP A 1 93 ? -9.368 -10.340 -2.659 1.00 89.44 93 TRP A N 1
ATOM 685 C CA . TRP A 1 93 ? -9.984 -10.207 -1.349 1.00 89.44 93 TRP A CA 1
ATOM 686 C C . TRP A 1 93 ? -11.508 -10.290 -1.435 1.00 89.44 93 TRP A C 1
ATOM 688 O O . TRP A 1 93 ? -12.136 -9.509 -2.146 1.00 89.44 93 TRP A O 1
ATOM 698 N N . GLU A 1 94 ? -12.105 -11.177 -0.643 1.00 86.25 94 GLU A N 1
ATOM 699 C CA . GLU A 1 94 ? -13.556 -11.262 -0.481 1.00 86.25 94 GLU A CA 1
ATOM 700 C C . GLU A 1 94 ? -14.086 -10.116 0.395 1.00 86.25 94 GLU A C 1
ATOM 702 O O . GLU A 1 94 ? -13.928 -10.120 1.625 1.00 86.25 94 GLU A O 1
ATOM 707 N N . GLY A 1 95 ? -14.718 -9.135 -0.248 1.00 84.94 95 GLY A N 1
ATOM 708 C CA . GLY A 1 95 ? -15.409 -8.015 0.387 1.00 84.94 95 GLY A CA 1
ATOM 709 C C . GLY A 1 95 ? -15.411 -6.759 -0.484 1.00 84.94 95 GLY A C 1
ATOM 710 O O . GLY A 1 95 ? -14.718 -6.684 -1.498 1.00 84.94 95 GLY A O 1
ATOM 711 N N . GLU A 1 96 ? -16.179 -5.753 -0.074 1.00 88.62 96 GLU A N 1
ATOM 712 C CA . GLU A 1 96 ? -16.143 -4.437 -0.714 1.00 88.62 96 GLU A CA 1
ATOM 713 C C . GLU A 1 96 ? -14.817 -3.719 -0.430 1.00 88.62 96 GLU A C 1
ATOM 715 O O . GLU A 1 96 ? -14.241 -3.846 0.651 1.00 88.62 96 GLU A O 1
ATOM 720 N N . ILE A 1 97 ? -14.332 -2.960 -1.420 1.00 93.19 97 ILE A N 1
ATOM 721 C CA . ILE A 1 97 ? -13.065 -2.225 -1.346 1.00 93.19 97 ILE A CA 1
ATOM 722 C C . ILE A 1 97 ? -13.305 -0.725 -1.518 1.00 93.19 97 ILE A C 1
ATOM 724 O O . ILE A 1 97 ? -13.645 -0.240 -2.607 1.00 93.19 97 ILE A O 1
ATOM 728 N N . ASN A 1 98 ? -13.028 0.026 -0.454 1.00 94.19 98 ASN A N 1
ATOM 729 C CA . ASN A 1 98 ? -13.068 1.481 -0.439 1.00 94.19 98 ASN A CA 1
ATOM 730 C C . ASN A 1 98 ? -11.771 2.073 -1.014 1.00 94.19 98 ASN A C 1
ATOM 732 O O . ASN A 1 98 ? -10.845 2.491 -0.313 1.00 94.19 98 ASN A O 1
ATOM 736 N N . ALA A 1 99 ? -11.715 2.089 -2.345 1.00 92.88 99 ALA A N 1
ATOM 737 C CA . ALA A 1 99 ? -10.584 2.604 -3.110 1.00 92.88 99 ALA A CA 1
ATOM 738 C C . ALA A 1 99 ? -10.284 4.092 -2.831 1.00 92.88 99 ALA A C 1
ATOM 740 O O . ALA A 1 99 ? -9.122 4.497 -2.846 1.00 92.88 99 ALA A O 1
ATOM 741 N N . GLU A 1 100 ? -11.303 4.907 -2.536 1.00 93.00 100 GLU A N 1
ATOM 742 C CA . GLU A 1 100 ? -11.123 6.340 -2.273 1.00 93.00 100 GLU A CA 1
ATOM 743 C C . GLU A 1 100 ? -10.430 6.599 -0.934 1.00 93.00 100 GLU A C 1
ATOM 745 O O . GLU A 1 100 ? -9.484 7.391 -0.866 1.00 93.00 100 GLU A O 1
ATOM 750 N N . ARG A 1 101 ? -10.857 5.902 0.127 1.00 93.62 101 ARG A N 1
ATOM 751 C CA . ARG A 1 101 ? -10.250 6.012 1.458 1.00 93.62 101 ARG A CA 1
ATOM 752 C C . ARG A 1 101 ? -8.860 5.376 1.486 1.00 93.62 101 ARG A C 1
ATOM 754 O O . ARG A 1 101 ? -7.955 5.933 2.103 1.00 93.62 101 ARG A O 1
ATOM 761 N N . PHE A 1 102 ? -8.651 4.284 0.748 1.00 94.31 102 PHE A N 1
ATOM 762 C CA . PHE A 1 102 ? -7.326 3.706 0.498 1.00 94.31 102 PHE A CA 1
ATOM 763 C C . PHE A 1 102 ? -6.364 4.706 -0.166 1.00 94.31 102 PHE A C 1
ATOM 765 O O . PHE A 1 102 ? -5.234 4.896 0.298 1.00 94.31 102 PHE A O 1
ATOM 772 N N . GLU A 1 103 ? -6.804 5.392 -1.227 1.00 93.69 103 GLU A N 1
ATOM 773 C CA . GLU A 1 103 ? -5.979 6.392 -1.905 1.00 93.69 103 GLU A CA 1
ATOM 774 C C . GLU A 1 103 ? -5.716 7.616 -1.014 1.00 93.69 103 GLU A C 1
ATOM 776 O O . GLU A 1 103 ? -4.582 8.109 -0.962 1.00 93.69 103 GLU A O 1
ATOM 781 N N . SER A 1 104 ? -6.727 8.104 -0.281 1.00 92.88 104 SER A N 1
ATOM 782 C CA . SER A 1 104 ? -6.550 9.251 0.615 1.00 92.88 104 SER A CA 1
ATOM 783 C C . SER A 1 104 ? -5.589 8.918 1.762 1.00 92.88 104 SER A C 1
ATOM 785 O O . SER A 1 104 ? -4.670 9.701 2.023 1.00 92.88 104 SER A O 1
ATOM 787 N N . ALA A 1 105 ? -5.684 7.719 2.346 1.00 93.19 105 ALA A N 1
ATOM 788 C CA . ALA A 1 105 ? -4.718 7.203 3.310 1.00 93.19 105 ALA A CA 1
ATOM 789 C C . ALA A 1 105 ? -3.286 7.213 2.745 1.00 93.19 105 ALA A C 1
ATOM 791 O O . ALA A 1 105 ? -2.410 7.877 3.302 1.00 93.19 105 ALA A O 1
ATOM 792 N N . LEU A 1 106 ? -3.027 6.558 1.609 1.00 93.19 106 LEU A N 1
ATOM 793 C CA . LEU A 1 106 ? -1.673 6.485 1.039 1.00 93.19 106 LEU A CA 1
ATOM 794 C C . LEU A 1 106 ? -1.129 7.847 0.560 1.00 93.19 106 LEU A C 1
ATOM 796 O O . LEU A 1 106 ? 0.080 8.098 0.632 1.00 93.19 106 LEU A O 1
ATOM 800 N N . GLY A 1 107 ? -1.998 8.728 0.060 1.00 90.75 107 GLY A N 1
ATOM 801 C CA . GLY A 1 107 ? -1.624 10.036 -0.480 1.00 90.75 107 GLY A CA 1
ATOM 802 C C . GLY A 1 107 ? -1.365 11.118 0.574 1.00 90.75 107 GLY A C 1
ATOM 803 O O . GLY A 1 107 ? -0.542 12.006 0.337 1.00 90.75 107 GLY A O 1
ATOM 804 N N . TYR A 1 108 ? -2.044 11.060 1.725 1.00 90.12 108 TYR A N 1
ATOM 805 C CA . TYR A 1 108 ? -2.063 12.153 2.707 1.00 90.12 108 TYR A CA 1
ATOM 806 C C . TYR A 1 108 ? -1.553 11.762 4.107 1.00 90.12 108 TYR A C 1
ATOM 808 O O . TYR A 1 108 ? -1.159 12.660 4.855 1.00 90.12 108 TYR A O 1
ATOM 816 N N . SER A 1 109 ? -1.490 10.467 4.448 1.00 89.69 109 SER A N 1
ATOM 817 C CA . SER A 1 109 ? -0.921 9.988 5.719 1.00 89.69 109 SER A CA 1
ATOM 818 C C . SER A 1 109 ? 0.548 10.386 5.892 1.00 89.69 109 SER A C 1
ATOM 820 O O . SER A 1 109 ? 1.345 10.404 4.945 1.00 89.69 109 SER A O 1
ATOM 822 N N . ARG A 1 110 ? 0.932 10.652 7.142 1.00 88.12 110 ARG A N 1
ATOM 823 C CA . ARG A 1 110 ? 2.314 10.867 7.590 1.00 88.12 110 ARG A CA 1
ATOM 824 C C . ARG A 1 110 ? 2.981 9.570 8.058 1.00 88.12 110 ARG A C 1
ATOM 826 O O . ARG A 1 110 ? 4.213 9.519 8.097 1.00 88.12 110 ARG A O 1
ATOM 833 N N . SER A 1 111 ? 2.203 8.528 8.359 1.00 90.44 111 SER A N 1
ATOM 834 C CA . SER A 1 111 ? 2.701 7.204 8.742 1.00 90.44 111 SER A CA 1
ATOM 835 C C . SER A 1 111 ? 3.597 6.581 7.671 1.00 90.44 111 SER A C 1
ATOM 837 O O . SER A 1 111 ? 3.476 6.848 6.469 1.00 90.44 111 SER A O 1
ATOM 839 N N . ARG A 1 112 ? 4.525 5.725 8.113 1.00 90.81 112 ARG A N 1
ATOM 840 C CA . ARG A 1 112 ? 5.516 5.023 7.278 1.00 90.81 112 ARG A CA 1
ATOM 841 C C . ARG A 1 112 ? 5.655 3.563 7.709 1.00 90.81 112 ARG A C 1
ATOM 843 O O . ARG A 1 112 ? 5.326 3.211 8.841 1.00 90.81 112 ARG 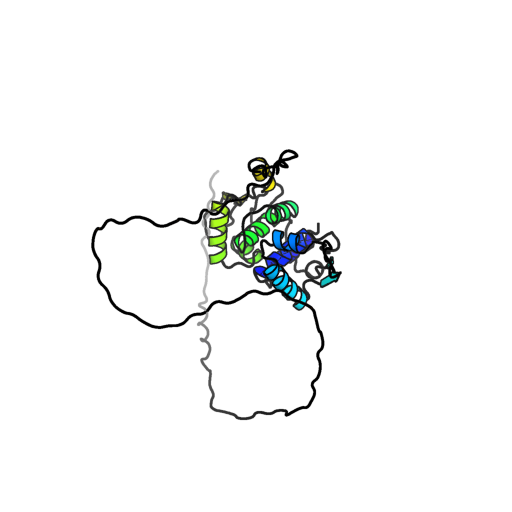A O 1
ATOM 850 N N . GLY A 1 113 ? 6.182 2.721 6.818 1.00 91.62 113 GLY A N 1
ATOM 851 C CA . GLY A 1 113 ? 6.444 1.310 7.116 1.00 91.62 113 GLY A CA 1
ATOM 852 C C . GLY A 1 113 ? 5.173 0.556 7.545 1.00 91.62 113 GLY A C 1
ATOM 853 O O . GLY A 1 113 ? 4.115 0.795 6.960 1.00 91.62 113 GLY A O 1
ATOM 854 N N . PRO A 1 114 ? 5.233 -0.309 8.576 1.00 93.19 114 PRO A N 1
ATOM 855 C CA . PRO A 1 114 ? 4.085 -1.109 9.011 1.00 93.19 114 PRO A CA 1
ATOM 856 C C . PRO A 1 114 ? 2.846 -0.306 9.430 1.00 93.19 114 PRO A C 1
ATOM 858 O O . PRO A 1 114 ? 1.733 -0.783 9.244 1.00 93.19 114 PRO A O 1
ATOM 861 N N . ALA A 1 115 ? 3.010 0.920 9.945 1.00 94.25 115 ALA A N 1
ATOM 862 C CA . ALA A 1 115 ? 1.875 1.792 10.259 1.00 94.25 115 ALA A CA 1
ATOM 863 C C . ALA A 1 115 ? 1.141 2.254 8.989 1.00 94.25 115 ALA A C 1
ATOM 865 O O . ALA A 1 115 ? -0.084 2.266 8.966 1.00 94.25 115 ALA A O 1
ATOM 866 N N . ARG A 1 116 ? 1.872 2.548 7.902 1.00 94.88 116 ARG A N 1
ATOM 867 C CA . ARG A 1 116 ? 1.260 2.863 6.599 1.00 94.88 116 ARG A CA 1
ATOM 868 C C . ARG A 1 116 ? 0.574 1.643 5.982 1.00 94.88 116 ARG A C 1
ATOM 870 O O . ARG A 1 116 ? -0.500 1.806 5.421 1.00 94.88 116 ARG A O 1
ATOM 877 N N . LEU A 1 117 ? 1.164 0.449 6.100 1.00 95.00 117 LEU A N 1
ATOM 878 C CA . LEU A 1 117 ? 0.529 -0.797 5.646 1.00 95.00 117 LEU A CA 1
ATOM 879 C C . LEU A 1 117 ? -0.798 -1.041 6.365 1.00 95.00 117 LEU A C 1
ATOM 881 O O . LEU A 1 117 ? -1.816 -1.221 5.708 1.00 95.00 117 LEU A O 1
ATOM 885 N N . LEU A 1 118 ? -0.790 -0.993 7.700 1.00 95.12 118 LEU A N 1
ATOM 886 C CA . LEU A 1 118 ? -1.987 -1.213 8.507 1.00 95.12 118 LEU A CA 1
ATOM 887 C C . LEU A 1 118 ? -3.071 -0.165 8.213 1.00 95.12 118 LEU A C 1
ATOM 889 O O . LEU A 1 118 ? -4.220 -0.536 7.997 1.00 95.12 118 LEU A O 1
ATOM 893 N N . LEU A 1 119 ? -2.702 1.119 8.127 1.00 95.38 119 LEU A N 1
ATOM 894 C CA . LEU A 1 119 ? -3.632 2.187 7.757 1.00 95.38 119 LEU A CA 1
ATOM 895 C C . LEU A 1 119 ? -4.231 1.971 6.361 1.00 95.38 119 LEU A C 1
ATOM 897 O O . LEU A 1 119 ? -5.436 2.118 6.199 1.00 95.38 119 LEU A O 1
ATOM 901 N N . ALA A 1 120 ? -3.415 1.612 5.365 1.00 96.12 120 ALA A N 1
ATOM 902 C CA . ALA A 1 120 ? -3.888 1.367 4.006 1.00 96.12 120 ALA A CA 1
ATOM 903 C C . ALA A 1 120 ? -4.869 0.186 3.960 1.00 96.12 120 ALA A C 1
ATOM 905 O O . ALA A 1 120 ? -5.959 0.326 3.421 1.00 96.12 120 ALA A O 1
ATOM 906 N N . VAL A 1 121 ? -4.530 -0.941 4.594 1.00 95.88 121 VAL A N 1
ATOM 907 C CA . VAL A 1 121 ? -5.427 -2.104 4.709 1.00 95.88 121 VAL A CA 1
ATOM 908 C C . VAL A 1 121 ? -6.751 -1.715 5.347 1.00 95.88 121 VAL A C 1
ATOM 910 O O . VAL A 1 121 ? -7.803 -1.948 4.767 1.00 95.88 121 VAL A O 1
ATOM 913 N N . MET A 1 122 ? -6.713 -1.088 6.522 1.00 95.31 122 MET A N 1
ATOM 914 C CA . MET A 1 122 ? -7.936 -0.711 7.226 1.00 95.31 122 MET A CA 1
ATOM 915 C C . MET A 1 122 ? -8.754 0.313 6.426 1.00 95.31 122 MET A C 1
ATOM 917 O O . MET A 1 122 ? -9.971 0.214 6.401 1.00 95.31 122 MET A O 1
ATOM 921 N N . ALA A 1 123 ? -8.113 1.243 5.714 1.00 95.44 123 ALA A N 1
ATOM 922 C CA . ALA A 1 123 ? -8.801 2.198 4.850 1.00 95.44 123 ALA A CA 1
ATOM 923 C C . ALA A 1 123 ? -9.442 1.546 3.610 1.00 95.44 123 ALA A C 1
ATOM 925 O O . ALA A 1 123 ? -10.501 1.995 3.189 1.00 95.44 123 ALA A O 1
ATOM 926 N N . ALA A 1 124 ? -8.848 0.488 3.044 1.00 95.56 124 ALA A N 1
ATOM 927 C CA . ALA A 1 124 ? -9.466 -0.281 1.959 1.00 95.56 124 ALA A CA 1
ATOM 928 C C . ALA A 1 124 ? -10.662 -1.123 2.428 1.00 95.56 124 ALA A C 1
ATOM 930 O O . ALA A 1 124 ? -11.594 -1.319 1.655 1.00 95.56 124 ALA A O 1
ATOM 931 N N . LEU A 1 125 ? -10.632 -1.602 3.675 1.00 94.31 125 LEU A N 1
ATOM 932 C CA . LEU A 1 125 ? -11.684 -2.415 4.302 1.00 94.31 125 LEU A CA 1
ATOM 933 C C . LEU A 1 125 ? -12.751 -1.588 5.036 1.00 94.31 125 LEU A C 1
ATOM 935 O O . LEU A 1 125 ? -13.567 -2.153 5.762 1.00 94.31 125 LEU A O 1
ATOM 939 N N . ALA A 1 126 ? -12.703 -0.263 4.918 1.00 93.81 126 ALA A N 1
ATOM 940 C CA . ALA A 1 126 ? -13.640 0.625 5.583 1.00 93.81 126 ALA A CA 1
ATOM 941 C C . ALA A 1 126 ? -14.919 0.815 4.756 1.00 93.81 126 ALA A C 1
ATOM 943 O O . ALA A 1 126 ? -14.841 0.960 3.538 1.00 93.81 126 ALA A O 1
ATOM 944 N N . ASP A 1 127 ? -16.073 0.899 5.416 1.00 91.31 127 ASP A N 1
ATOM 945 C CA . ASP A 1 127 ? -17.341 1.289 4.791 1.00 91.31 127 ASP A CA 1
ATOM 946 C C . ASP A 1 127 ? -17.283 2.716 4.196 1.00 91.31 127 ASP A C 1
ATOM 948 O O . ASP A 1 127 ? -16.280 3.434 4.305 1.00 91.31 127 ASP A O 1
ATOM 952 N N . GLU A 1 128 ? -18.368 3.162 3.560 1.00 87.75 128 GLU A N 1
ATOM 953 C CA . GLU A 1 128 ? -18.474 4.513 2.990 1.00 87.75 128 GLU A CA 1
ATOM 954 C C . GLU A 1 128 ? -18.273 5.629 4.035 1.00 87.75 128 GLU A C 1
ATOM 956 O O . GLU A 1 128 ? -17.735 6.697 3.728 1.00 87.75 128 GLU A O 1
ATOM 961 N N . GLN A 1 129 ? -18.657 5.387 5.293 1.00 87.44 129 GLN A N 1
ATOM 962 C CA . GLN A 1 129 ? -18.463 6.322 6.403 1.00 87.44 129 GLN A CA 1
ATOM 963 C C . GLN A 1 129 ? -17.019 6.288 6.944 1.00 87.44 129 GLN A C 1
ATOM 965 O O . GLN A 1 129 ? -16.596 7.192 7.672 1.00 87.44 129 GLN A O 1
ATOM 970 N N . GLY A 1 130 ? -16.219 5.305 6.530 1.00 88.81 130 GLY A N 1
ATOM 971 C CA . GLY A 1 130 ? -14.846 5.089 6.952 1.00 88.81 130 GLY A CA 1
ATOM 972 C C . GLY A 1 130 ? -14.715 4.209 8.195 1.00 88.81 130 GLY A C 1
ATOM 973 O O . GLY A 1 130 ? -13.701 4.323 8.880 1.00 88.81 130 GLY A O 1
ATOM 974 N N . ARG A 1 131 ? -15.695 3.367 8.531 1.00 91.75 131 ARG A N 1
ATOM 975 C CA . ARG A 1 131 ? -15.616 2.438 9.669 1.00 91.75 131 ARG A CA 1
ATOM 976 C C . ARG A 1 131 ? -15.167 1.054 9.232 1.00 91.75 131 ARG A C 1
ATOM 978 O O . ARG A 1 131 ? -15.570 0.569 8.184 1.00 91.75 131 ARG A O 1
ATOM 985 N N . VAL A 1 132 ? -14.358 0.400 10.059 1.00 90.25 132 VAL A N 1
ATOM 986 C CA . VAL A 1 132 ? -13.999 -1.015 9.886 1.00 90.25 132 VAL A CA 1
ATOM 987 C C . VAL A 1 132 ? -14.624 -1.788 11.033 1.00 90.25 132 VAL A C 1
ATOM 989 O O . VAL A 1 132 ? -14.165 -1.689 12.171 1.00 90.25 132 VAL A O 1
ATOM 992 N N . GLU A 1 133 ? -15.664 -2.553 10.728 1.00 87.38 133 GLU A N 1
ATOM 993 C CA . GLU A 1 133 ? -16.372 -3.432 11.660 1.00 87.38 133 GLU A CA 1
ATOM 994 C C . GLU A 1 133 ? -16.326 -4.878 11.133 1.00 87.38 133 GLU A C 1
ATOM 996 O O . GLU A 1 133 ? -15.950 -5.123 9.990 1.00 87.38 133 GLU A O 1
ATOM 1001 N N . GLY A 1 134 ? -16.611 -5.876 11.972 1.00 82.06 134 GLY A N 1
ATOM 1002 C CA . GLY A 1 134 ? -16.574 -7.296 11.572 1.00 82.06 134 GLY A CA 1
ATOM 1003 C C . GLY A 1 134 ? -15.177 -7.912 11.344 1.00 82.06 134 GLY A C 1
ATOM 1004 O O . GLY A 1 134 ? -15.042 -9.133 11.396 1.00 82.06 134 GLY A O 1
ATOM 1005 N N . VAL A 1 135 ? -14.118 -7.115 11.153 1.00 84.50 135 VAL A N 1
ATOM 1006 C CA . VAL A 1 135 ? -12.770 -7.632 10.843 1.00 84.50 135 VAL A CA 1
ATOM 1007 C C . VAL A 1 135 ? -11.981 -8.004 12.107 1.00 84.50 135 VAL A C 1
ATOM 1009 O O . VAL A 1 135 ? -11.739 -7.178 12.992 1.00 84.50 135 VAL A O 1
ATOM 1012 N N . THR A 1 136 ? -11.513 -9.254 12.179 1.00 87.88 136 THR A N 1
ATOM 1013 C CA . THR A 1 136 ? -10.645 -9.721 13.271 1.00 87.88 136 THR A CA 1
ATOM 1014 C C . THR A 1 136 ? -9.235 -9.133 13.169 1.00 87.88 136 THR A C 1
ATOM 1016 O O . THR A 1 136 ? -8.709 -8.873 12.084 1.00 87.88 136 THR A O 1
ATOM 1019 N N . THR A 1 137 ? -8.564 -8.995 14.316 1.00 88.50 137 THR A N 1
ATOM 1020 C CA . THR A 1 137 ? -7.151 -8.568 14.366 1.00 88.50 137 THR A CA 1
ATOM 1021 C C . THR A 1 137 ? -6.231 -9.460 13.517 1.00 88.50 137 THR A C 1
ATOM 1023 O O . THR A 1 137 ? -5.274 -8.968 12.924 1.00 88.50 137 THR A O 1
ATOM 1026 N N . GLU A 1 138 ? -6.518 -10.759 13.421 1.00 89.00 138 GLU A N 1
ATOM 1027 C CA . GLU A 1 138 ? -5.708 -11.710 12.649 1.00 89.00 138 GLU A CA 1
ATOM 1028 C C . GLU A 1 138 ? -5.883 -11.502 11.138 1.00 89.00 138 GLU A C 1
ATOM 1030 O O . GLU A 1 138 ? -4.887 -11.445 10.416 1.00 89.00 138 GLU A O 1
ATOM 1035 N N . ARG A 1 139 ? -7.118 -11.250 10.674 1.00 89.81 139 ARG A N 1
ATOM 1036 C CA . ARG A 1 139 ? -7.414 -10.900 9.275 1.00 89.81 139 ARG A CA 1
ATOM 1037 C C . ARG A 1 139 ? -6.770 -9.562 8.869 1.00 89.81 139 ARG A C 1
ATOM 1039 O O . ARG A 1 139 ? -6.242 -9.462 7.764 1.00 89.81 139 ARG A O 1
ATOM 1046 N N . LEU A 1 140 ? -6.710 -8.576 9.775 1.00 90.62 140 LEU A N 1
ATOM 1047 C CA . LEU A 1 140 ? -5.947 -7.331 9.564 1.00 90.62 140 LEU A CA 1
ATOM 1048 C C . LEU A 1 140 ? -4.428 -7.568 9.480 1.00 90.62 140 LEU A C 1
ATOM 1050 O O . LEU A 1 140 ? -3.764 -6.988 8.622 1.00 90.62 140 LEU A O 1
ATOM 1054 N N . CYS A 1 141 ? -3.869 -8.414 10.353 1.00 91.19 141 CYS A N 1
ATOM 1055 C CA . CYS A 1 141 ? -2.441 -8.750 10.338 1.00 91.19 141 CYS A CA 1
ATOM 1056 C C . CYS A 1 141 ? -2.029 -9.456 9.037 1.00 91.19 141 CYS A C 1
ATOM 1058 O O . CYS A 1 141 ? -1.001 -9.101 8.458 1.00 91.19 141 CYS A O 1
ATOM 1060 N N . ALA A 1 142 ? -2.848 -10.403 8.563 1.00 90.44 142 ALA A N 1
ATOM 1061 C CA . ALA A 1 142 ? -2.630 -11.130 7.314 1.00 90.44 142 ALA A CA 1
ATOM 1062 C C . ALA A 1 142 ? -2.641 -10.190 6.095 1.00 90.44 142 ALA A C 1
ATOM 1064 O O . ALA A 1 142 ? -1.645 -10.113 5.379 1.00 90.44 142 ALA A O 1
ATOM 1065 N N . ALA A 1 143 ? -3.699 -9.389 5.923 1.00 91.06 143 ALA A N 1
ATOM 1066 C CA . ALA A 1 143 ? -3.822 -8.441 4.807 1.00 91.06 143 ALA A CA 1
ATOM 1067 C C . ALA A 1 143 ? -2.698 -7.383 4.771 1.00 91.06 143 ALA A C 1
ATOM 1069 O O . ALA A 1 143 ? -2.262 -6.942 3.704 1.00 91.06 143 ALA A O 1
ATOM 1070 N N . ALA A 1 144 ? -2.195 -6.980 5.943 1.00 91.75 144 ALA A N 1
ATOM 1071 C CA . ALA A 1 144 ? -1.064 -6.059 6.059 1.00 91.75 144 ALA A CA 1
ATOM 1072 C C . ALA A 1 144 ? 0.308 -6.741 5.920 1.00 91.75 144 ALA A C 1
ATOM 1074 O O . ALA A 1 144 ? 1.309 -6.034 5.796 1.00 91.75 144 ALA A O 1
ATOM 1075 N N . GLY A 1 145 ? 0.383 -8.076 5.943 1.00 90.56 145 GLY A N 1
ATOM 1076 C CA . GLY A 1 145 ? 1.641 -8.826 5.947 1.00 90.56 145 GLY A CA 1
ATOM 1077 C C . GLY A 1 145 ? 2.504 -8.549 7.185 1.00 90.56 145 GLY A C 1
ATOM 1078 O O . GLY A 1 145 ? 3.725 -8.440 7.072 1.00 90.56 145 GLY A O 1
ATOM 1079 N N . VAL A 1 146 ? 1.893 -8.364 8.364 1.00 92.38 146 VAL A N 1
ATOM 1080 C CA . VAL A 1 146 ? 2.602 -8.000 9.607 1.00 92.38 146 VAL A CA 1
ATOM 1081 C C . VAL A 1 146 ? 2.348 -8.991 10.742 1.00 92.38 146 VAL A C 1
ATOM 1083 O O . VAL A 1 146 ? 1.225 -9.407 10.999 1.00 92.38 146 VAL A O 1
ATOM 1086 N N . ALA A 1 147 ? 3.399 -9.314 11.497 1.00 91.44 147 ALA A N 1
ATOM 1087 C CA . ALA A 1 147 ? 3.276 -10.091 12.730 1.00 91.44 147 ALA A CA 1
ATOM 1088 C C . ALA A 1 147 ? 2.584 -9.288 13.853 1.00 91.44 147 ALA A C 1
ATOM 1090 O O . ALA A 1 147 ? 2.746 -8.069 13.936 1.00 91.44 147 ALA A O 1
ATOM 1091 N N . ASP A 1 148 ? 1.914 -9.973 14.788 1.00 90.00 148 ASP A N 1
ATOM 1092 C CA . ASP A 1 148 ? 1.169 -9.371 15.915 1.00 90.00 148 ASP A CA 1
ATOM 1093 C C . ASP A 1 148 ? 1.985 -8.323 16.706 1.00 90.00 148 ASP A C 1
ATOM 1095 O O . ASP A 1 148 ? 1.518 -7.211 16.951 1.00 90.00 148 ASP A O 1
ATOM 1099 N N . ARG A 1 149 ? 3.261 -8.595 17.023 1.00 92.62 149 ARG A N 1
ATOM 1100 C CA . ARG A 1 149 ? 4.138 -7.616 17.706 1.00 92.62 149 ARG A CA 1
ATOM 1101 C C . ARG A 1 149 ? 4.314 -6.317 16.905 1.00 92.62 149 ARG A C 1
ATOM 1103 O O . ARG A 1 149 ? 4.399 -5.235 17.490 1.00 92.62 149 ARG A O 1
ATOM 1110 N N . THR A 1 150 ? 4.373 -6.421 15.580 1.00 93.00 150 THR A N 1
ATOM 1111 C CA . THR A 1 150 ? 4.484 -5.287 14.656 1.00 93.00 150 THR A CA 1
ATOM 1112 C C . THR A 1 150 ? 3.145 -4.567 14.522 1.00 93.00 150 THR A C 1
ATOM 1114 O O . THR A 1 150 ? 3.123 -3.341 14.611 1.00 93.00 150 THR A O 1
ATOM 1117 N N . TYR A 1 151 ? 2.036 -5.307 14.414 1.00 92.00 151 TYR A N 1
ATOM 1118 C CA . TYR A 1 151 ? 0.677 -4.760 14.454 1.00 92.00 151 TYR A CA 1
ATOM 1119 C C . TYR A 1 151 ? 0.432 -3.942 15.726 1.00 92.00 151 TYR A C 1
ATOM 1121 O O . TYR A 1 151 ? 0.034 -2.787 15.626 1.00 92.00 151 TYR A O 1
ATOM 1129 N N . ARG A 1 152 ? 0.748 -4.464 16.920 1.00 91.69 152 ARG A N 1
ATOM 1130 C CA . ARG A 1 152 ? 0.559 -3.732 18.188 1.00 91.69 152 ARG A CA 1
ATOM 1131 C C . ARG A 1 152 ? 1.333 -2.410 18.214 1.00 91.69 152 ARG A C 1
ATOM 1133 O O . ARG A 1 152 ? 0.781 -1.394 18.622 1.00 91.69 152 ARG A O 1
ATOM 1140 N N . ARG A 1 153 ? 2.582 -2.399 17.729 1.00 93.31 153 ARG A N 1
ATOM 1141 C CA . ARG A 1 153 ? 3.393 -1.171 17.604 1.00 93.31 153 ARG A CA 1
ATOM 1142 C C . ARG A 1 153 ? 2.805 -0.187 16.587 1.00 93.31 153 ARG A C 1
ATOM 1144 O O . ARG A 1 153 ? 2.722 1.002 16.882 1.00 93.31 153 ARG A O 1
ATOM 1151 N N . ALA A 1 154 ? 2.379 -0.675 15.422 1.00 93.25 154 ALA A N 1
ATOM 1152 C CA . ALA A 1 154 ? 1.730 0.126 14.386 1.00 93.25 154 ALA A CA 1
ATOM 1153 C C . ALA A 1 154 ? 0.410 0.740 14.884 1.00 93.25 154 ALA A C 1
ATOM 1155 O O . ALA A 1 154 ? 0.212 1.942 14.751 1.00 93.25 154 ALA A O 1
ATOM 1156 N N . ARG A 1 155 ? -0.438 -0.056 15.546 1.00 92.25 155 ARG A N 1
ATOM 1157 C CA . ARG A 1 155 ? -1.681 0.357 16.212 1.00 92.25 155 ARG A CA 1
ATOM 1158 C C . ARG A 1 155 ? -1.445 1.491 17.207 1.00 92.25 155 ARG A C 1
ATOM 1160 O O . ARG A 1 155 ? -2.129 2.504 17.131 1.00 92.25 155 ARG A O 1
ATOM 1167 N N . THR A 1 156 ? -0.469 1.358 18.108 1.00 92.25 156 THR A N 1
ATOM 1168 C CA . THR A 1 156 ? -0.138 2.424 19.072 1.00 92.25 156 THR A CA 1
ATOM 1169 C C . THR A 1 156 ? 0.325 3.704 18.373 1.00 92.25 156 THR A C 1
ATOM 1171 O O . THR A 1 156 ? -0.083 4.789 18.777 1.00 92.25 156 THR A O 1
ATOM 1174 N N . ALA A 1 157 ? 1.122 3.600 17.305 1.00 92.75 157 ALA A N 1
ATOM 1175 C CA . ALA A 1 157 ? 1.551 4.765 16.530 1.00 92.75 157 ALA A CA 1
ATOM 1176 C C . ALA A 1 157 ? 0.382 5.453 15.797 1.00 92.75 157 ALA A C 1
ATOM 1178 O O . ALA A 1 157 ? 0.288 6.678 15.821 1.00 92.75 157 ALA A O 1
ATOM 1179 N N . LEU A 1 158 ? -0.530 4.681 15.194 1.00 93.19 158 LEU A N 1
ATOM 1180 C CA . LEU A 1 158 ? -1.702 5.209 14.490 1.00 93.19 158 LEU A CA 1
ATOM 1181 C C . LEU A 1 158 ? -2.684 5.897 15.445 1.00 93.19 158 LEU A C 1
ATOM 1183 O O . LEU A 1 158 ? -3.086 7.026 15.167 1.00 93.19 158 LEU A O 1
ATOM 1187 N N . LEU A 1 159 ? -2.967 5.286 16.601 1.00 92.38 159 LEU A N 1
ATOM 1188 C CA . LEU A 1 159 ? -3.769 5.894 17.670 1.00 92.38 159 LEU A CA 1
ATOM 1189 C C . LEU A 1 159 ? -3.125 7.187 18.196 1.00 92.38 159 LEU A C 1
ATOM 1191 O O . LEU A 1 159 ? -3.802 8.200 18.324 1.00 92.38 159 LEU A O 1
ATOM 1195 N N . GLY A 1 160 ? -1.809 7.183 18.443 1.00 90.19 160 GLY A N 1
ATOM 1196 C CA . GLY A 1 160 ? -1.077 8.374 18.892 1.00 90.19 160 GLY A CA 1
ATOM 1197 C C . GLY A 1 160 ? -0.991 9.495 17.847 1.00 90.19 160 GLY A C 1
ATOM 1198 O O . GLY A 1 160 ? -0.813 10.653 18.208 1.00 90.19 160 GLY A O 1
ATOM 1199 N N . SER A 1 161 ? -1.129 9.168 16.558 1.00 89.81 161 SER A N 1
ATOM 1200 C CA . SER A 1 161 ? -1.161 10.146 15.459 1.00 89.81 161 SER A CA 1
ATOM 1201 C C . SER A 1 161 ? -2.562 10.667 15.114 1.00 89.81 161 SER A C 1
ATOM 1203 O O . SER A 1 161 ? -2.669 11.647 14.378 1.00 89.81 161 SER A O 1
ATOM 1205 N N . GLY A 1 162 ? -3.622 10.009 15.597 1.00 88.19 162 GLY A N 1
ATOM 1206 C CA . GLY A 1 162 ? -5.008 10.293 15.211 1.00 88.19 162 GLY A CA 1
ATOM 1207 C C . GLY A 1 162 ? -5.389 9.858 13.788 1.00 88.19 162 GLY A C 1
ATOM 1208 O O . GLY A 1 162 ? -6.478 10.192 13.333 1.00 88.19 162 GLY A O 1
ATOM 1209 N N . GLU A 1 163 ? -4.530 9.118 13.072 1.00 89.56 163 GLU A N 1
ATOM 1210 C CA . GLU A 1 163 ? -4.852 8.579 11.737 1.00 89.56 163 GLU A CA 1
ATOM 1211 C C . GLU A 1 163 ? -5.805 7.369 11.793 1.00 89.56 163 GLU A C 1
ATOM 1213 O O . GLU A 1 163 ? -6.377 7.001 10.774 1.00 89.56 163 GLU A O 1
ATOM 1218 N N . VAL A 1 164 ? -5.999 6.764 12.970 1.00 90.88 164 VAL A N 1
ATOM 1219 C CA . VAL A 1 164 ? -7.029 5.747 13.243 1.00 90.88 164 VAL A CA 1
ATOM 1220 C C . VAL A 1 164 ? -7.624 6.018 14.622 1.00 90.88 164 VAL A C 1
ATOM 1222 O O . VAL A 1 164 ? -6.879 6.283 15.567 1.00 90.88 164 VAL A O 1
ATOM 1225 N N . VAL A 1 165 ? -8.945 5.896 14.759 1.00 90.38 165 VAL A N 1
ATOM 1226 C CA . VAL A 1 165 ? -9.661 5.996 16.041 1.00 90.38 165 VAL A CA 1
ATOM 1227 C C . VAL A 1 165 ? -10.277 4.638 16.386 1.00 90.38 165 VAL A C 1
ATOM 1229 O O . VAL A 1 165 ? -10.870 3.980 15.535 1.00 90.38 165 VAL A O 1
ATOM 1232 N N . LEU A 1 166 ? -10.132 4.190 17.634 1.00 89.00 166 LEU A N 1
ATOM 1233 C CA . LEU A 1 166 ? -10.817 2.995 18.138 1.00 89.00 166 LEU A CA 1
ATOM 1234 C C . LEU A 1 166 ? -12.194 3.407 18.673 1.00 89.00 166 LEU A C 1
ATOM 1236 O O . LEU A 1 166 ? -12.258 4.166 19.638 1.00 89.00 166 LEU A O 1
ATOM 1240 N N . ARG A 1 167 ? -13.277 2.908 18.067 1.00 85.19 167 ARG A N 1
ATOM 1241 C CA . ARG A 1 167 ? -14.656 3.165 18.520 1.00 85.19 167 ARG A CA 1
ATOM 1242 C C . ARG A 1 167 ? -15.163 2.091 19.474 1.00 85.19 167 ARG A C 1
ATOM 1244 O O . ARG A 1 167 ? -15.802 2.413 20.470 1.00 85.19 167 ARG A O 1
ATOM 1251 N N . SER A 1 168 ? -14.861 0.828 19.19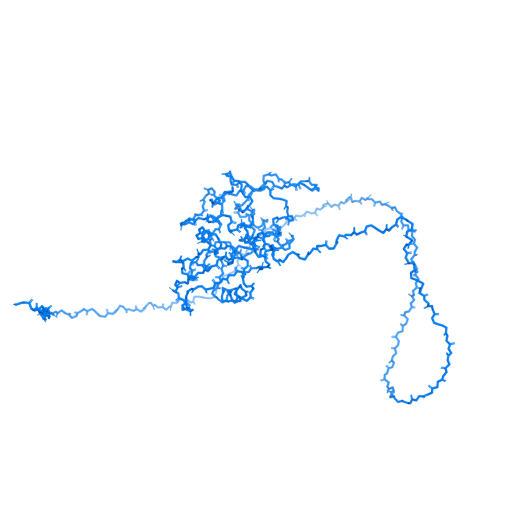3 1.00 78.81 168 SER A N 1
ATOM 1252 C CA . SER A 1 168 ? -15.231 -0.307 20.039 1.00 78.81 168 SER A CA 1
ATOM 1253 C C . SER A 1 168 ? -14.147 -1.382 19.985 1.00 78.81 168 SER A C 1
ATOM 1255 O O . SER A 1 168 ? -13.511 -1.591 18.954 1.00 78.81 168 SER A O 1
ATOM 1257 N N . GLY A 1 169 ? -13.897 -2.063 21.102 1.00 69.44 169 GLY A N 1
ATOM 1258 C CA . GLY A 1 169 ? -12.919 -3.149 21.136 1.00 69.44 169 GLY A CA 1
ATOM 1259 C C . GLY A 1 169 ? -12.280 -3.366 22.501 1.00 69.44 169 GLY A C 1
ATOM 1260 O O . GLY A 1 169 ? -11.507 -2.536 22.983 1.00 69.44 169 GLY A O 1
ATOM 1261 N N . SER A 1 170 ? -12.545 -4.527 23.096 1.00 60.38 170 SER A N 1
ATOM 1262 C CA . SER A 1 170 ? -11.745 -5.069 24.193 1.00 60.38 170 SER A CA 1
ATOM 1263 C C . SER A 1 170 ? -10.448 -5.635 23.611 1.00 60.38 170 SER A C 1
ATOM 1265 O O . SER A 1 170 ? -10.451 -6.655 22.923 1.00 60.38 170 SER A O 1
ATOM 1267 N N . GLY A 1 171 ? -9.331 -4.940 23.835 1.00 54.66 171 GLY A N 1
ATOM 1268 C CA . GLY A 1 171 ? -8.058 -5.249 23.179 1.00 54.66 171 GLY A CA 1
ATOM 1269 C C . GLY A 1 171 ? -7.569 -6.680 23.434 1.00 54.66 171 GLY A C 1
ATOM 1270 O O . GLY A 1 171 ? -7.074 -6.982 24.515 1.00 54.66 171 GLY A O 1
ATOM 1271 N N . GLY A 1 172 ? -7.639 -7.537 22.412 1.00 57.69 172 GLY A N 1
ATOM 1272 C CA . GLY A 1 172 ? -7.237 -8.941 22.488 1.00 57.69 172 GLY A CA 1
ATOM 1273 C C . GLY A 1 172 ? -7.163 -9.622 21.116 1.00 57.69 172 GLY A C 1
ATOM 1274 O O . GLY A 1 172 ? -7.631 -9.090 20.108 1.00 57.69 172 GLY A O 1
ATOM 1275 N N . ARG A 1 173 ? -6.561 -10.818 21.076 1.00 56.16 173 ARG A N 1
ATOM 1276 C CA . ARG A 1 173 ? -6.582 -11.710 19.900 1.00 56.16 173 ARG A CA 1
ATOM 1277 C C . ARG A 1 173 ? -8.010 -12.230 19.678 1.00 56.16 173 ARG A C 1
ATOM 1279 O O . ARG A 1 173 ? -8.765 -12.342 20.639 1.00 56.16 173 ARG A O 1
ATOM 1286 N N . GLY A 1 174 ? -8.393 -12.502 18.430 1.00 60.41 174 GLY A N 1
ATOM 1287 C CA . GLY A 1 174 ? -9.725 -13.023 18.077 1.00 60.41 174 GLY A CA 1
ATOM 1288 C C . GLY A 1 174 ? -10.886 -12.030 18.223 1.00 60.41 174 GLY A C 1
ATOM 1289 O O . GLY A 1 174 ? -11.991 -12.335 17.796 1.00 60.41 174 GLY A O 1
ATOM 1290 N N . HIS A 1 175 ? -10.652 -10.835 18.772 1.00 65.25 175 HIS A N 1
ATOM 1291 C CA . HIS A 1 175 ? -11.694 -9.829 18.950 1.00 65.25 175 HIS A CA 1
ATOM 1292 C C . HIS A 1 175 ? -11.862 -8.966 17.695 1.00 65.25 175 HIS A C 1
ATOM 1294 O O . HIS A 1 175 ? -10.882 -8.503 17.091 1.00 65.25 175 HIS A O 1
ATOM 1300 N N . THR A 1 176 ? -13.124 -8.731 17.348 1.00 78.06 176 THR A N 1
ATOM 1301 C CA . THR A 1 176 ? -13.568 -7.756 16.353 1.00 78.06 176 THR A CA 1
ATOM 1302 C C . THR A 1 176 ? -13.528 -6.369 16.981 1.00 78.06 176 THR A C 1
ATOM 1304 O O . THR A 1 176 ? -14.297 -6.076 17.894 1.00 78.06 176 THR A O 1
ATOM 1307 N N . ASN A 1 177 ? -12.615 -5.518 16.519 1.00 83.00 177 ASN A N 1
ATOM 1308 C CA . ASN A 1 177 ? -12.554 -4.122 16.950 1.00 83.00 177 ASN A CA 1
ATOM 1309 C C . ASN A 1 177 ? -13.279 -3.261 15.907 1.00 83.00 177 ASN A C 1
ATOM 1311 O O . ASN A 1 177 ? -13.010 -3.416 14.717 1.00 83.00 177 ASN A O 1
ATOM 1315 N N . GLY A 1 178 ? -14.155 -2.359 16.349 1.00 86.25 178 GLY A N 1
ATOM 1316 C CA . GLY A 1 178 ? -14.733 -1.309 15.519 1.00 86.25 178 GLY A CA 1
ATOM 1317 C C . GLY A 1 178 ? -13.785 -0.117 15.443 1.00 86.25 178 GLY A C 1
ATOM 1318 O O . GLY A 1 178 ? -13.491 0.535 16.453 1.00 86.25 178 GLY A O 1
ATOM 1319 N N . TRP A 1 179 ? -13.301 0.170 14.242 1.00 90.81 179 TRP A N 1
ATOM 1320 C CA . TRP A 1 179 ? -12.370 1.259 13.965 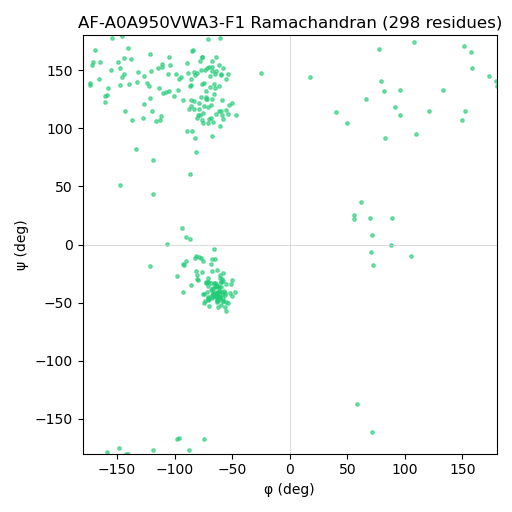1.00 90.81 179 TRP A CA 1
ATOM 1321 C C . TRP A 1 179 ? -13.020 2.360 13.149 1.00 90.81 179 TRP A C 1
ATOM 1323 O O . TRP A 1 179 ? -13.929 2.104 12.369 1.00 90.81 179 TRP A O 1
ATOM 1333 N N . GLU A 1 180 ? -12.486 3.569 13.259 1.00 92.19 180 GLU A N 1
ATOM 1334 C CA . GLU A 1 180 ? -12.795 4.677 12.368 1.00 92.19 180 GLU A CA 1
ATOM 1335 C C . GLU A 1 180 ? -11.532 5.211 11.688 1.00 92.19 180 GLU A C 1
ATOM 1337 O O . GLU A 1 180 ? -10.470 5.360 12.300 1.00 92.19 180 GLU A O 1
ATOM 1342 N N . ILE A 1 181 ? -11.724 5.447 10.392 1.00 92.56 181 ILE A N 1
ATOM 1343 C CA . ILE A 1 181 ? -10.928 6.019 9.306 1.00 92.56 181 ILE A CA 1
ATOM 1344 C C . ILE A 1 181 ? -10.950 7.546 9.096 1.00 92.56 181 ILE A C 1
ATOM 1346 O O . ILE A 1 181 ? -11.413 7.899 8.012 1.00 92.56 181 ILE A O 1
ATOM 1350 N N . PRO A 1 182 ? -10.562 8.483 9.989 1.00 88.94 182 PRO A N 1
ATOM 1351 C CA . PRO A 1 182 ? -10.676 9.922 9.697 1.00 88.94 182 PRO A CA 1
ATOM 1352 C C . PRO A 1 182 ? -10.065 10.297 8.336 1.00 88.94 182 PRO A C 1
ATOM 1354 O O . PRO A 1 182 ? -8.886 10.026 8.113 1.00 88.94 182 PRO A O 1
ATOM 1357 N N . ASP A 1 183 ? -10.840 10.892 7.411 1.00 85.12 183 ASP A N 1
ATOM 1358 C CA . ASP A 1 183 ? -10.310 11.229 6.079 1.00 85.12 183 ASP A CA 1
ATOM 1359 C C . ASP A 1 183 ? -9.152 12.234 6.226 1.00 85.12 183 ASP A C 1
ATOM 1361 O O . ASP A 1 183 ? -9.371 13.377 6.651 1.00 85.12 183 ASP A O 1
ATOM 1365 N N . PRO A 1 184 ? -7.908 11.866 5.861 1.00 80.75 184 PRO A N 1
ATOM 1366 C CA . PRO A 1 184 ? -6.764 12.757 6.003 1.00 80.75 184 PRO A CA 1
ATOM 1367 C C . PRO A 1 184 ? -6.860 14.009 5.114 1.00 80.75 184 PRO A C 1
ATOM 1369 O O . PRO A 1 184 ? -6.104 14.962 5.329 1.00 80.75 184 PRO A O 1
ATOM 1372 N N . ARG A 1 185 ? -7.788 14.056 4.143 1.00 81.12 185 ARG A N 1
ATOM 1373 C CA . ARG A 1 185 ? -8.117 15.278 3.390 1.00 81.12 185 ARG A CA 1
ATOM 1374 C C . ARG A 1 185 ? -8.821 16.314 4.278 1.00 81.12 185 ARG A C 1
ATOM 1376 O O . ARG A 1 185 ? -8.411 17.475 4.266 1.00 81.12 185 ARG A O 1
ATOM 1383 N N . ALA A 1 186 ? -9.794 15.898 5.095 1.00 74.00 186 ALA A N 1
ATOM 1384 C CA . ALA A 1 186 ? -10.555 16.782 5.984 1.00 74.00 186 ALA A CA 1
ATOM 1385 C C . ALA A 1 186 ? -9.649 17.470 7.022 1.00 74.00 186 ALA A C 1
ATOM 1387 O O . ALA A 1 186 ? -9.660 18.694 7.157 1.00 74.00 186 ALA A O 1
ATOM 1388 N N . ASN A 1 187 ? -8.757 16.703 7.657 1.00 59.81 187 ASN A N 1
ATOM 1389 C CA . ASN 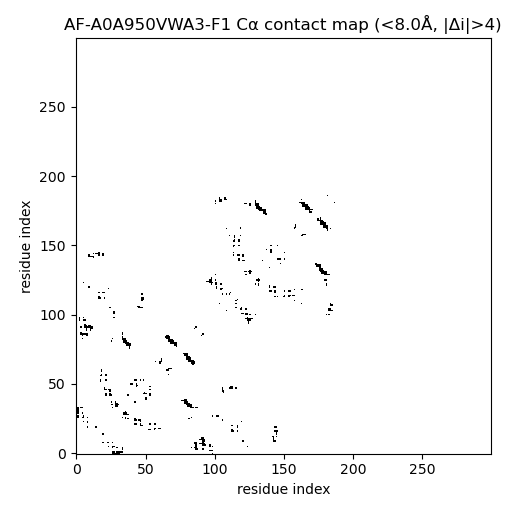A 1 187 ? -7.799 17.229 8.638 1.00 59.81 187 ASN A CA 1
ATOM 1390 C C . ASN A 1 187 ? -6.801 18.242 8.042 1.00 59.81 187 ASN A C 1
ATOM 1392 O O . ASN A 1 187 ? -6.226 19.054 8.768 1.00 59.81 187 ASN A O 1
ATOM 1396 N N . ARG A 1 188 ? -6.571 18.232 6.721 1.00 52.66 188 ARG A N 1
ATOM 1397 C CA . ARG A 1 188 ? -5.582 19.116 6.085 1.00 52.66 188 ARG A CA 1
ATOM 1398 C C . ARG A 1 188 ? -6.101 20.529 5.826 1.00 52.66 188 ARG A C 1
ATOM 1400 O O . ARG A 1 188 ? -5.280 21.442 5.769 1.00 52.66 188 ARG A O 1
ATOM 1407 N N . VAL A 1 189 ? -7.418 20.725 5.735 1.00 45.41 189 VAL A N 1
ATOM 1408 C CA . VAL A 1 189 ? -8.033 22.065 5.649 1.00 45.41 189 VAL A CA 1
ATOM 1409 C C . VAL A 1 189 ? -7.713 22.879 6.910 1.00 45.41 189 VAL A C 1
ATOM 1411 O O . VAL A 1 189 ? -7.398 24.061 6.816 1.00 45.41 189 VAL A O 1
ATOM 1414 N N . ALA A 1 190 ? -7.668 22.223 8.074 1.00 43.94 190 ALA A N 1
ATOM 1415 C CA . ALA A 1 190 ? -7.302 22.833 9.352 1.00 43.94 190 ALA A CA 1
ATOM 1416 C C . ALA A 1 190 ? -5.781 22.977 9.585 1.00 43.94 190 ALA A C 1
ATOM 1418 O O . ALA A 1 190 ? -5.362 23.594 10.562 1.00 43.94 190 ALA A O 1
ATOM 1419 N N . THR A 1 191 ? -4.916 22.380 8.752 1.00 44.75 191 THR A N 1
ATOM 1420 C CA . THR A 1 191 ? -3.456 22.388 8.988 1.00 44.75 191 THR A CA 1
ATOM 1421 C C . THR A 1 191 ? -2.640 22.411 7.695 1.00 44.75 191 THR A C 1
ATOM 1423 O O . THR A 1 191 ? -1.695 21.639 7.497 1.00 44.75 191 THR A O 1
ATOM 1426 N N . ALA A 1 192 ? -2.975 23.348 6.813 1.00 34.22 192 ALA A N 1
ATOM 1427 C CA . ALA A 1 192 ? -2.041 23.851 5.820 1.00 34.22 192 ALA A CA 1
ATOM 1428 C C . ALA A 1 192 ? -1.268 25.040 6.425 1.00 34.22 192 ALA A C 1
ATOM 1430 O O . ALA A 1 192 ? -1.774 26.161 6.381 1.00 34.22 192 ALA A O 1
ATOM 1431 N N . PRO A 1 193 ? -0.039 24.862 6.960 1.00 41.53 193 PRO A N 1
ATOM 1432 C CA . PRO A 1 193 ? 0.846 26.006 7.115 1.00 41.53 193 PRO A CA 1
ATOM 1433 C C . PRO A 1 193 ? 1.069 26.565 5.711 1.00 41.53 193 PRO A C 1
ATOM 1435 O O . PRO A 1 193 ? 1.607 25.869 4.840 1.00 41.53 193 PRO A O 1
ATOM 1438 N N . ALA A 1 194 ? 0.599 27.790 5.473 1.00 42.75 194 ALA A N 1
ATOM 1439 C CA . ALA A 1 194 ? 0.795 28.467 4.205 1.00 42.75 194 ALA A CA 1
ATOM 1440 C C . ALA A 1 194 ? 2.297 28.464 3.907 1.00 42.75 194 ALA A C 1
ATOM 1442 O O . ALA A 1 194 ? 3.085 29.070 4.635 1.00 42.75 194 ALA A O 1
ATOM 1443 N N . ARG A 1 195 ? 2.714 27.729 2.865 1.00 48.31 195 ARG A N 1
ATOM 1444 C CA . ARG A 1 195 ? 4.112 27.737 2.429 1.00 48.31 195 ARG A CA 1
ATOM 1445 C C . ARG A 1 195 ? 4.440 29.179 2.094 1.00 48.31 195 ARG A C 1
ATOM 1447 O O . ARG A 1 195 ? 3.877 29.695 1.130 1.00 48.31 195 ARG A O 1
ATOM 1454 N N . GLY A 1 196 ? 5.296 29.802 2.905 1.00 46.75 196 GLY A N 1
ATOM 1455 C CA . GLY A 1 196 ? 5.610 31.221 2.800 1.00 46.75 196 GLY A CA 1
ATOM 1456 C C . GLY A 1 196 ? 5.890 31.578 1.349 1.00 46.75 196 GLY A C 1
ATOM 1457 O O . GLY A 1 196 ? 6.864 31.093 0.765 1.00 46.75 196 GLY A O 1
ATOM 1458 N N . ARG A 1 197 ? 4.986 32.362 0.749 1.00 49.91 197 ARG A N 1
ATOM 1459 C CA . ARG A 1 197 ? 5.119 32.835 -0.627 1.00 49.91 197 ARG A CA 1
ATOM 1460 C C . ARG A 1 197 ? 6.465 33.539 -0.694 1.00 49.91 197 ARG A C 1
ATOM 1462 O O . ARG A 1 197 ? 6.648 34.536 -0.001 1.00 49.91 197 ARG A O 1
ATOM 1469 N N . ARG A 1 198 ? 7.411 33.023 -1.489 1.00 49.06 198 ARG A N 1
ATOM 1470 C CA . ARG A 1 198 ? 8.662 33.745 -1.749 1.00 49.06 198 ARG A CA 1
ATOM 1471 C C . ARG A 1 198 ? 8.283 35.063 -2.411 1.00 49.06 198 ARG A C 1
ATOM 1473 O O . ARG A 1 198 ? 7.930 35.087 -3.587 1.00 49.06 198 ARG A O 1
ATOM 1480 N N . VAL A 1 199 ? 8.311 36.132 -1.626 1.00 70.31 199 VAL A N 1
ATOM 1481 C CA . VAL A 1 199 ? 8.222 37.496 -2.128 1.00 70.31 199 VAL A CA 1
ATOM 1482 C C . VAL A 1 199 ? 9.532 37.735 -2.883 1.00 70.31 199 VAL A C 1
ATOM 1484 O O . VAL A 1 199 ? 10.597 37.553 -2.285 1.00 70.31 199 VAL A O 1
ATOM 1487 N N . PRO A 1 200 ? 9.501 38.047 -4.191 1.00 58.44 200 PRO A N 1
ATOM 1488 C CA . PRO A 1 200 ? 10.714 38.462 -4.878 1.00 58.44 200 PRO A CA 1
ATOM 1489 C C . PRO A 1 200 ? 11.225 39.744 -4.203 1.00 58.44 200 PRO A C 1
ATOM 1491 O O . PRO A 1 200 ? 10.411 40.617 -3.889 1.00 58.44 200 PRO A O 1
ATOM 1494 N N . PRO A 1 201 ? 12.536 39.872 -3.937 1.00 66.88 201 PRO A N 1
ATOM 1495 C CA . PRO A 1 201 ? 13.070 41.100 -3.366 1.00 66.88 201 PRO A CA 1
ATOM 1496 C C . PRO A 1 201 ? 12.782 42.276 -4.308 1.00 66.88 201 PRO A C 1
ATOM 1498 O O . PRO A 1 201 ? 12.741 42.102 -5.528 1.00 66.88 201 PRO A O 1
ATOM 1501 N N . ALA A 1 202 ? 12.564 43.464 -3.739 1.00 68.94 202 ALA A N 1
ATOM 1502 C CA . ALA A 1 202 ? 12.239 44.655 -4.518 1.00 68.94 202 ALA A CA 1
ATOM 1503 C C . ALA A 1 202 ? 13.317 44.924 -5.595 1.00 68.94 202 ALA A C 1
ATOM 1505 O O . ALA A 1 202 ? 14.507 44.718 -5.317 1.00 68.94 202 ALA A O 1
ATOM 1506 N N . PRO A 1 203 ? 12.940 45.382 -6.807 1.00 49.81 203 PRO A N 1
ATOM 1507 C CA . PRO A 1 203 ? 13.901 45.674 -7.868 1.00 49.81 203 PRO A CA 1
ATOM 1508 C C . PRO A 1 203 ? 15.001 46.625 -7.373 1.00 49.81 203 PRO A C 1
ATOM 1510 O O . PRO A 1 203 ? 14.714 47.731 -6.927 1.00 49.81 203 PRO A O 1
ATOM 1513 N N . GLY A 1 204 ? 16.259 46.176 -7.427 1.00 66.12 204 GLY A N 1
ATOM 1514 C CA . GLY A 1 204 ? 17.426 46.930 -6.946 1.00 66.12 204 GLY A CA 1
ATOM 1515 C C . GLY A 1 204 ? 18.031 46.456 -5.617 1.00 66.12 204 GLY A C 1
ATOM 1516 O O . GLY A 1 204 ? 19.139 46.879 -5.284 1.00 66.12 204 GLY A O 1
ATOM 1517 N N . ALA A 1 205 ? 17.386 45.546 -4.879 1.00 58.53 205 ALA A N 1
ATOM 1518 C CA . ALA A 1 205 ? 17.956 44.975 -3.656 1.00 58.53 205 ALA A CA 1
ATOM 1519 C C . ALA A 1 205 ? 19.200 44.110 -3.954 1.00 58.53 205 ALA A C 1
ATOM 1521 O O . ALA A 1 205 ? 19.097 42.984 -4.447 1.00 58.53 205 ALA A O 1
ATOM 1522 N N . ARG A 1 206 ? 20.393 44.633 -3.642 1.00 56.41 206 ARG A N 1
ATOM 1523 C CA . ARG A 1 206 ? 21.661 43.893 -3.749 1.00 56.41 206 ARG A CA 1
ATOM 1524 C C . ARG A 1 206 ? 21.775 42.871 -2.604 1.00 56.41 206 ARG A C 1
ATOM 1526 O O . ARG A 1 206 ? 21.440 43.218 -1.471 1.00 56.41 206 ARG A O 1
ATOM 1533 N N . PRO A 1 207 ? 22.258 41.639 -2.849 1.00 53.53 207 PRO A N 1
ATOM 1534 C CA . PRO A 1 207 ? 22.499 40.680 -1.774 1.00 53.53 207 PRO A CA 1
ATOM 1535 C C . PRO A 1 207 ? 23.611 41.185 -0.845 1.00 53.53 207 PRO A C 1
ATOM 1537 O O . PRO A 1 207 ? 24.655 41.643 -1.311 1.00 53.53 207 PRO A O 1
ATOM 1540 N N . LEU A 1 208 ? 23.389 41.087 0.469 1.00 54.19 208 LEU A N 1
ATOM 1541 C CA . LEU A 1 208 ? 24.379 41.445 1.485 1.00 54.19 208 LEU A CA 1
ATOM 1542 C C . LEU A 1 208 ? 25.593 40.512 1.386 1.00 54.19 208 LEU A C 1
ATOM 1544 O O . LEU A 1 208 ? 25.500 39.322 1.686 1.00 54.19 208 LEU A O 1
ATOM 1548 N N . MET A 1 209 ? 26.737 41.065 0.985 1.00 40.38 209 MET A N 1
ATOM 1549 C CA . MET A 1 209 ? 28.029 40.392 1.090 1.00 40.38 209 MET A CA 1
ATOM 1550 C C . MET A 1 209 ? 28.479 40.431 2.549 1.00 40.38 209 MET A C 1
ATOM 1552 O O . MET A 1 209 ? 28.765 41.501 3.081 1.00 40.38 209 MET A O 1
ATOM 1556 N N . ALA A 1 210 ? 28.536 39.268 3.197 1.00 41.91 210 ALA A N 1
ATOM 1557 C CA . ALA A 1 210 ? 29.066 39.154 4.548 1.00 41.91 210 ALA A CA 1
ATOM 1558 C C . ALA A 1 210 ? 30.588 39.363 4.526 1.00 41.91 210 ALA A C 1
ATOM 1560 O O . ALA A 1 210 ? 31.343 38.482 4.112 1.00 41.91 210 ALA A O 1
ATOM 1561 N N . THR A 1 211 ? 31.046 40.531 4.973 1.00 38.59 211 THR A N 1
ATOM 1562 C CA . THR A 1 211 ? 32.466 40.793 5.219 1.00 38.59 211 THR A CA 1
ATOM 1563 C C . THR A 1 211 ? 32.922 40.000 6.438 1.00 38.59 211 THR A C 1
ATOM 1565 O O . THR A 1 211 ? 32.572 40.338 7.569 1.00 38.59 211 THR A O 1
ATOM 1568 N N . VAL A 1 212 ? 33.713 38.950 6.215 1.00 39.34 212 VAL A N 1
ATOM 1569 C CA . VAL A 1 212 ? 34.421 38.249 7.292 1.00 39.34 212 VAL A CA 1
ATOM 1570 C C . VAL A 1 212 ? 35.492 39.190 7.840 1.00 39.34 212 VAL A C 1
ATOM 1572 O O . VAL A 1 212 ? 36.477 39.475 7.159 1.00 39.34 212 VAL A O 1
ATOM 1575 N N . ALA A 1 213 ? 35.290 39.691 9.057 1.00 36.19 213 ALA A N 1
ATOM 1576 C CA . ALA A 1 213 ? 36.307 40.457 9.762 1.00 36.19 213 ALA A CA 1
ATOM 1577 C C . ALA A 1 213 ? 37.423 39.516 10.239 1.00 36.19 213 ALA A C 1
ATOM 1579 O O . ALA A 1 213 ? 37.158 38.524 10.918 1.00 36.19 213 ALA A O 1
ATOM 1580 N N . VAL A 1 214 ? 38.669 39.839 9.893 1.00 42.41 214 VAL A N 1
ATOM 1581 C CA . VAL A 1 214 ? 39.859 39.186 10.450 1.00 42.41 214 VAL A CA 1
ATOM 1582 C C . VAL A 1 214 ? 40.209 39.900 11.760 1.00 42.41 214 VAL A C 1
ATOM 1584 O O . VAL A 1 214 ? 40.467 41.105 11.714 1.00 42.41 214 VAL A O 1
ATOM 1587 N N . PRO A 1 215 ? 40.221 39.222 12.922 1.00 40.59 215 PRO A N 1
ATOM 1588 C CA . PRO A 1 215 ? 40.646 39.846 14.168 1.00 40.59 215 PRO A CA 1
ATOM 1589 C C . PRO A 1 215 ? 42.168 40.051 14.174 1.00 40.59 215 PRO A C 1
ATOM 1591 O O . PRO A 1 215 ? 42.938 39.109 13.980 1.00 40.59 215 PRO A O 1
ATOM 1594 N N . VAL A 1 216 ? 42.593 41.293 14.409 1.00 37.03 216 VAL A N 1
ATOM 1595 C CA . VAL A 1 216 ? 43.989 41.674 14.680 1.00 37.03 216 VAL A CA 1
ATOM 1596 C C . VAL A 1 216 ? 44.249 41.569 16.190 1.00 37.03 216 VAL A C 1
ATOM 1598 O O . VAL A 1 216 ? 43.333 41.757 16.987 1.00 37.03 216 VAL A O 1
ATOM 1601 N N . ALA A 1 217 ? 45.476 41.216 16.579 1.00 39.34 217 ALA A N 1
ATOM 1602 C CA . ALA A 1 217 ? 45.836 40.837 17.948 1.00 39.34 217 ALA A CA 1
ATOM 1603 C C . ALA A 1 217 ? 46.267 42.010 18.860 1.00 39.34 217 ALA A C 1
ATOM 1605 O O . ALA A 1 217 ? 46.797 43.011 18.383 1.00 39.34 217 ALA A O 1
ATOM 1606 N N . GLY A 1 218 ? 46.115 41.805 20.176 1.00 31.47 218 GLY A N 1
ATOM 1607 C CA . GLY A 1 218 ? 46.489 42.706 21.283 1.00 31.47 218 GLY A CA 1
ATOM 1608 C C . GLY A 1 218 ? 45.334 42.819 22.296 1.00 31.47 218 GLY A C 1
ATOM 1609 O O . GLY A 1 218 ? 44.196 42.962 21.869 1.00 31.47 218 GLY A O 1
ATOM 1610 N N . GLU A 1 219 ? 45.495 42.706 23.619 1.00 31.42 219 GLU A N 1
ATOM 1611 C CA . GLU A 1 219 ? 46.685 42.542 24.477 1.00 31.42 219 GLU A CA 1
ATOM 1612 C C . GLU A 1 219 ? 46.419 41.561 25.649 1.00 31.42 219 GLU A C 1
ATOM 1614 O O . GLU A 1 219 ? 45.350 40.963 25.753 1.00 31.42 219 GLU A O 1
ATOM 1619 N N . ARG A 1 220 ? 47.437 41.341 26.493 1.00 33.78 220 ARG A N 1
ATOM 1620 C CA . ARG A 1 220 ? 47.490 40.357 27.593 1.00 33.78 220 ARG A CA 1
ATOM 1621 C C . ARG A 1 220 ? 46.714 40.800 28.842 1.00 33.78 220 ARG A C 1
ATOM 1623 O O . ARG A 1 220 ? 46.806 41.970 29.197 1.00 33.78 220 ARG A O 1
ATOM 1630 N N . GLN A 1 221 ? 46.179 39.841 29.605 1.00 33.38 221 GLN A N 1
ATOM 1631 C CA . GLN A 1 221 ? 46.545 39.661 31.025 1.00 33.38 221 GLN A CA 1
ATOM 1632 C C . GLN A 1 221 ? 46.098 38.295 31.578 1.00 33.38 221 GLN A C 1
ATOM 1634 O O . GLN A 1 221 ? 45.246 37.628 30.993 1.00 33.38 221 GLN A O 1
ATOM 1639 N N . ASP A 1 222 ? 46.769 37.867 32.645 1.00 28.89 222 ASP A N 1
ATOM 1640 C CA . ASP A 1 222 ? 46.822 36.493 33.155 1.00 28.89 222 ASP A CA 1
ATOM 1641 C C . ASP A 1 222 ? 45.581 36.044 33.948 1.00 28.89 222 ASP A C 1
ATOM 1643 O O . ASP A 1 222 ? 44.876 36.868 34.530 1.00 28.89 222 ASP A O 1
ATOM 1647 N N . LEU A 1 223 ? 45.371 34.721 34.033 1.00 38.75 223 LEU A N 1
ATOM 1648 C CA . LEU A 1 223 ? 45.237 33.973 35.299 1.00 38.75 223 LEU A CA 1
ATOM 1649 C C . LEU A 1 223 ? 45.239 32.445 35.051 1.00 38.75 223 LEU A C 1
ATOM 1651 O O . LEU A 1 223 ? 44.996 31.978 33.938 1.00 38.75 223 LEU A O 1
ATOM 1655 N N . ASP A 1 224 ? 45.594 31.687 36.089 1.00 29.16 224 ASP A N 1
ATOM 1656 C CA . ASP A 1 224 ? 46.280 30.388 35.996 1.00 29.16 224 ASP A CA 1
ATOM 1657 C C . ASP A 1 224 ? 45.460 29.098 35.754 1.00 29.16 224 ASP A C 1
ATOM 1659 O O . ASP A 1 224 ? 44.264 29.005 36.027 1.00 29.16 224 ASP A O 1
ATOM 1663 N N . ALA A 1 225 ? 46.249 28.058 35.424 1.00 28.92 225 ALA A N 1
ATOM 1664 C CA . ALA A 1 225 ? 46.132 26.640 35.811 1.00 28.92 225 ALA A CA 1
ATOM 1665 C C . ALA A 1 225 ? 45.426 25.639 34.869 1.00 28.92 225 ALA A C 1
ATOM 1667 O O . ALA A 1 225 ? 44.207 25.619 34.762 1.00 28.92 225 ALA A O 1
ATOM 1668 N N . VAL A 1 226 ? 46.222 24.718 34.290 1.00 32.78 226 VAL A N 1
ATOM 1669 C CA . VAL A 1 226 ? 46.209 23.231 34.443 1.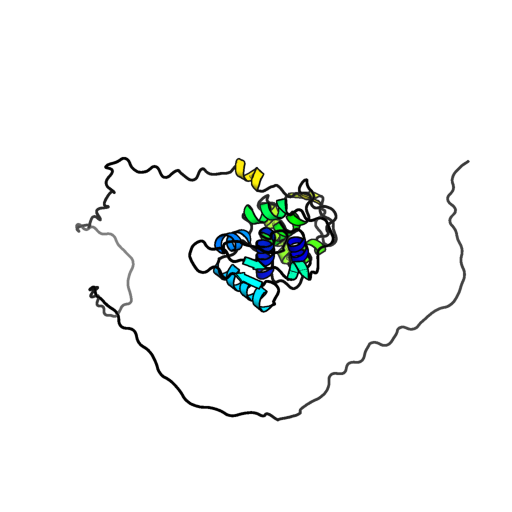00 32.78 226 VAL A CA 1
ATOM 1670 C C . VAL A 1 226 ? 47.447 22.672 33.677 1.00 32.78 226 VAL A C 1
ATOM 1672 O O . VAL A 1 226 ? 47.769 23.213 32.620 1.00 32.78 226 VAL A O 1
ATOM 1675 N N . PRO A 1 227 ? 48.197 21.663 34.184 1.00 38.19 227 PRO A N 1
ATOM 1676 C CA . PRO A 1 227 ? 49.513 21.287 33.632 1.00 38.19 227 PRO A CA 1
ATOM 1677 C C . PRO A 1 227 ? 49.505 20.306 32.435 1.00 38.19 227 PRO A C 1
ATOM 1679 O O . PRO A 1 227 ? 48.502 19.663 32.131 1.00 38.19 227 PRO A O 1
ATOM 1682 N N . ALA A 1 228 ? 50.674 20.203 31.784 1.00 32.00 228 ALA A N 1
ATOM 1683 C CA . ALA A 1 228 ? 51.040 19.276 30.695 1.00 32.00 228 ALA A CA 1
ATOM 1684 C C . ALA A 1 228 ? 51.185 17.805 31.192 1.00 32.00 228 ALA A C 1
ATOM 1686 O O . ALA A 1 228 ? 51.011 17.559 32.382 1.00 32.00 228 ALA A O 1
ATOM 1687 N N . GLU A 1 229 ? 51.458 16.745 30.415 1.00 28.88 229 GLU A N 1
ATOM 1688 C CA . GLU A 1 229 ? 52.071 16.497 29.084 1.00 28.88 229 GLU A CA 1
ATOM 1689 C C . GLU A 1 229 ? 51.273 15.362 28.354 1.00 28.88 229 GLU A C 1
ATOM 1691 O O . GLU A 1 229 ? 50.400 14.757 28.968 1.00 28.88 229 GLU A O 1
ATOM 1696 N N . LEU A 1 230 ? 51.407 15.012 27.062 1.00 33.91 230 LEU A N 1
ATOM 1697 C CA . LEU A 1 230 ? 52.603 14.759 26.237 1.00 33.91 230 LEU A CA 1
ATOM 1698 C C . LEU A 1 230 ? 52.440 15.159 24.755 1.00 33.91 230 LEU A C 1
ATOM 1700 O O . LEU A 1 230 ? 51.359 15.083 24.172 1.00 33.91 230 LEU A O 1
ATOM 1704 N N . ALA A 1 231 ? 53.577 15.505 24.146 1.00 32.97 231 ALA A N 1
ATOM 1705 C CA . ALA A 1 231 ? 53.791 15.664 22.702 1.00 32.97 231 ALA A CA 1
ATOM 1706 C C . ALA A 1 231 ? 54.189 14.298 22.052 1.00 32.97 231 ALA A C 1
ATOM 1708 O O . ALA A 1 231 ? 54.217 13.289 22.750 1.00 32.97 231 ALA A O 1
ATOM 1709 N N . ALA A 1 232 ? 54.505 14.131 20.760 1.00 32.97 232 ALA A N 1
ATOM 1710 C CA . ALA A 1 232 ? 54.735 15.070 19.658 1.00 32.97 232 ALA A CA 1
ATOM 1711 C C . ALA A 1 232 ? 54.554 14.385 18.275 1.00 32.97 232 ALA A C 1
ATOM 1713 O O . ALA A 1 232 ? 54.350 13.178 18.187 1.00 32.97 232 ALA A O 1
ATOM 1714 N N . ASP A 1 233 ? 54.781 15.189 17.230 1.00 30.62 233 ASP A N 1
ATOM 1715 C CA . ASP A 1 233 ? 55.218 14.849 15.864 1.00 30.62 233 ASP A CA 1
ATOM 1716 C C . ASP A 1 233 ? 54.240 14.305 14.797 1.00 30.62 233 ASP A C 1
ATOM 1718 O O . ASP A 1 233 ? 53.415 13.436 15.043 1.00 30.62 233 ASP A O 1
ATOM 1722 N N . ALA A 1 234 ? 54.346 14.714 13.519 1.00 33.66 234 ALA A N 1
ATOM 1723 C CA . ALA A 1 234 ? 54.878 15.957 12.918 1.00 33.66 234 ALA A CA 1
ATOM 1724 C C . ALA A 1 234 ? 54.570 15.991 11.398 1.00 33.66 234 ALA A C 1
ATOM 1726 O O . ALA A 1 234 ? 54.569 14.946 10.759 1.00 33.66 234 ALA A O 1
ATOM 1727 N N . ARG A 1 235 ? 54.487 17.203 10.809 1.00 30.53 235 ARG A N 1
ATOM 1728 C CA . ARG A 1 235 ? 54.522 17.520 9.348 1.00 30.53 235 ARG A CA 1
ATOM 1729 C C . ARG A 1 235 ? 53.321 16.995 8.518 1.00 30.53 235 ARG A C 1
ATOM 1731 O O . ARG A 1 235 ? 53.055 15.810 8.464 1.00 30.53 235 ARG A O 1
ATOM 1738 N N . GLY A 1 236 ? 52.568 17.789 7.753 1.00 28.23 236 GLY A N 1
ATOM 1739 C CA . GLY A 1 236 ? 52.609 19.231 7.497 1.00 28.23 236 GLY A CA 1
ATOM 1740 C C . GLY A 1 236 ? 53.079 19.599 6.084 1.00 28.23 236 GLY A C 1
ATOM 1741 O O . GLY A 1 236 ? 54.274 19.781 5.871 1.00 28.23 236 GLY A O 1
ATOM 1742 N N . ARG A 1 237 ? 52.130 19.808 5.155 1.00 30.19 237 ARG A N 1
ATOM 1743 C CA . ARG A 1 237 ? 52.133 20.916 4.172 1.00 30.19 237 ARG A CA 1
ATOM 1744 C C . ARG A 1 237 ? 50.830 20.970 3.369 1.00 30.19 237 ARG A C 1
ATOM 1746 O O . ARG A 1 237 ? 50.347 19.949 2.897 1.00 30.19 237 ARG A O 1
ATOM 1753 N N . ALA A 1 238 ? 50.313 22.181 3.176 1.00 32.38 238 ALA A N 1
ATOM 1754 C CA . ALA A 1 238 ? 49.223 22.481 2.255 1.00 32.38 238 ALA A CA 1
ATOM 1755 C C . ALA A 1 238 ? 49.759 23.297 1.068 1.00 32.38 238 ALA A C 1
ATOM 1757 O O . ALA A 1 238 ? 50.454 24.286 1.283 1.00 32.38 238 ALA A O 1
ATOM 1758 N N . ALA A 1 239 ? 49.432 22.874 -0.155 1.00 32.88 239 ALA A N 1
ATOM 1759 C CA . ALA A 1 239 ? 49.470 23.620 -1.422 1.00 32.88 239 ALA A CA 1
ATOM 1760 C C . ALA A 1 239 ? 49.008 22.656 -2.536 1.00 32.88 239 ALA A C 1
ATOM 1762 O O . ALA A 1 239 ? 49.376 21.488 -2.504 1.00 32.88 239 ALA A O 1
ATOM 1763 N N . GLY A 1 240 ? 48.225 23.034 -3.543 1.00 32.03 240 GLY A N 1
ATOM 1764 C CA . GLY A 1 240 ? 47.450 24.255 -3.759 1.00 32.03 240 GLY A CA 1
ATOM 1765 C C . GLY A 1 240 ? 46.474 23.994 -4.915 1.00 32.03 240 GLY A C 1
ATOM 1766 O O . GLY A 1 240 ? 46.813 23.275 -5.852 1.00 32.03 240 GLY A O 1
ATOM 1767 N N . ALA A 1 241 ? 45.247 24.514 -4.849 1.00 34.72 241 ALA A N 1
ATOM 1768 C CA . ALA A 1 241 ? 44.234 24.236 -5.868 1.00 34.72 241 ALA A CA 1
ATOM 1769 C C . ALA A 1 241 ? 44.443 25.118 -7.113 1.00 34.72 241 ALA A C 1
ATOM 1771 O O . ALA A 1 241 ? 44.172 26.318 -7.076 1.00 34.72 241 ALA A O 1
ATOM 1772 N N . VAL A 1 242 ? 44.881 24.516 -8.223 1.00 34.16 242 VAL A N 1
ATOM 1773 C CA . VAL A 1 242 ? 44.952 25.154 -9.551 1.00 34.16 242 VAL A CA 1
ATOM 1774 C C . VAL A 1 242 ? 44.085 24.372 -10.544 1.00 34.16 242 VAL A C 1
ATOM 1776 O O . VAL A 1 242 ? 43.836 23.180 -10.384 1.00 34.16 242 VAL A O 1
ATOM 1779 N N . LYS A 1 243 ? 43.537 25.093 -11.523 1.00 37.94 243 LYS A N 1
ATOM 1780 C CA . LYS A 1 243 ? 42.343 24.749 -12.303 1.00 37.94 243 LYS A CA 1
ATOM 1781 C C . LYS A 1 243 ? 42.690 24.344 -13.743 1.00 37.94 243 LYS A C 1
ATOM 1783 O O . LYS A 1 243 ? 43.353 25.102 -14.440 1.00 37.94 243 LYS A O 1
ATOM 1788 N N . GLY A 1 244 ? 42.144 23.217 -14.199 1.00 30.16 244 GLY A N 1
ATOM 1789 C CA . GLY A 1 244 ? 42.205 22.698 -15.576 1.00 30.16 244 GLY A CA 1
ATOM 1790 C C . GLY A 1 244 ? 41.947 21.181 -15.572 1.00 30.16 244 GLY A C 1
ATOM 1791 O O . GLY A 1 244 ? 42.194 20.541 -14.560 1.00 30.16 244 GLY A O 1
ATOM 1792 N N . GLY A 1 245 ? 41.413 20.536 -16.608 1.00 30.97 245 GLY A N 1
ATOM 1793 C CA . GLY A 1 245 ? 40.973 21.046 -17.905 1.00 30.97 245 GLY A CA 1
ATOM 1794 C C . GLY A 1 245 ? 41.140 19.977 -18.993 1.00 30.97 245 GLY A C 1
ATOM 1795 O O . GLY A 1 245 ? 42.258 19.755 -19.430 1.00 30.97 245 GLY A O 1
ATOM 1796 N N . GLN A 1 246 ? 40.016 19.410 -19.448 1.00 35.47 246 GLN A N 1
ATOM 1797 C CA . GLN A 1 246 ? 39.826 18.549 -20.634 1.00 35.47 246 GLN A CA 1
ATOM 1798 C C . GLN A 1 246 ? 40.147 17.036 -20.584 1.00 35.47 246 GLN A C 1
ATOM 1800 O O . GLN A 1 246 ? 41.199 16.569 -20.165 1.00 35.47 246 GLN A O 1
ATOM 1805 N N . ASP A 1 247 ? 39.141 16.327 -21.103 1.00 34.69 247 ASP A N 1
ATOM 1806 C CA . ASP A 1 247 ? 39.000 14.949 -21.581 1.00 34.69 247 ASP A CA 1
ATOM 1807 C C . ASP A 1 247 ? 40.234 14.178 -22.081 1.00 34.69 247 ASP A C 1
ATOM 1809 O O . ASP A 1 247 ? 41.040 14.684 -22.863 1.00 34.69 247 ASP A O 1
ATOM 1813 N N . ARG A 1 248 ? 40.195 12.855 -21.848 1.00 33.41 248 ARG A N 1
ATOM 1814 C CA . ARG A 1 248 ? 40.169 11.868 -22.949 1.00 33.41 248 ARG A CA 1
ATOM 1815 C C . ARG A 1 248 ? 39.612 10.507 -22.517 1.00 33.41 248 ARG A C 1
ATOM 1817 O O . ARG A 1 248 ? 40.063 9.907 -21.548 1.00 33.41 248 ARG A O 1
ATOM 1824 N N . THR A 1 249 ? 38.645 10.015 -23.282 1.00 35.28 249 THR A N 1
ATOM 1825 C CA . THR A 1 249 ? 38.173 8.626 -23.300 1.00 35.28 249 THR A CA 1
ATOM 1826 C C . THR A 1 249 ? 39.159 7.727 -24.052 1.00 35.28 249 THR A C 1
ATOM 1828 O O . THR A 1 249 ? 39.621 8.135 -25.110 1.00 35.28 249 THR A O 1
ATOM 1831 N N . VAL A 1 250 ? 39.437 6.513 -23.551 1.00 31.38 250 VAL A N 1
ATOM 1832 C CA . VAL A 1 250 ? 39.156 5.208 -24.209 1.00 31.38 250 VAL A CA 1
ATOM 1833 C C . VAL A 1 250 ? 39.614 4.017 -23.342 1.00 31.38 250 VAL A C 1
ATOM 1835 O O . VAL A 1 250 ? 40.712 3.999 -22.800 1.00 31.38 250 VAL A O 1
ATOM 1838 N N . SER A 1 251 ? 38.764 2.993 -23.272 1.00 38.38 251 SER A N 1
ATOM 1839 C CA . SER A 1 251 ? 39.116 1.563 -23.119 1.00 38.38 251 SER A CA 1
ATOM 1840 C C . SER A 1 251 ? 38.891 0.914 -24.510 1.00 38.38 251 SER A C 1
ATOM 1842 O O . SER A 1 251 ? 38.164 1.549 -25.285 1.00 38.38 251 SER A O 1
ATOM 1844 N N . PRO A 1 252 ? 39.433 -0.273 -24.886 1.00 44.72 252 PRO A N 1
ATOM 1845 C CA . PRO A 1 252 ? 39.456 -1.515 -24.087 1.00 44.72 252 PRO A CA 1
ATOM 1846 C C . PRO A 1 252 ? 40.715 -2.411 -24.253 1.00 44.72 252 PRO A C 1
ATOM 1848 O O . PRO A 1 252 ? 41.609 -2.077 -25.016 1.00 44.72 252 PRO A O 1
ATOM 1851 N N . GLU A 1 253 ? 40.783 -3.546 -23.535 1.00 27.17 253 GLU A N 1
ATOM 1852 C CA . GLU A 1 253 ? 40.822 -4.913 -24.120 1.00 27.17 253 GLU A CA 1
ATOM 1853 C C . GLU A 1 253 ? 41.077 -6.032 -23.080 1.00 27.17 253 GLU A C 1
ATOM 1855 O O . GLU A 1 253 ? 41.789 -5.877 -22.089 1.00 27.17 253 GLU A O 1
ATOM 1860 N N . THR A 1 254 ? 40.450 -7.188 -23.315 1.00 41.72 254 THR A N 1
ATOM 1861 C CA . THR A 1 254 ? 40.698 -8.512 -22.703 1.00 41.72 254 THR A CA 1
ATOM 1862 C C . THR A 1 254 ? 40.124 -9.538 -23.691 1.00 41.72 254 THR A C 1
ATOM 1864 O O . THR A 1 254 ? 39.036 -9.280 -24.211 1.00 41.72 254 THR A O 1
ATOM 1867 N N . PRO A 1 255 ? 40.817 -10.644 -24.030 1.00 44.59 255 PRO A N 1
ATOM 1868 C CA . PRO A 1 255 ? 40.417 -11.971 -23.503 1.00 44.59 255 PRO A CA 1
ATOM 1869 C C . PRO A 1 255 ? 41.604 -12.959 -23.318 1.00 44.59 255 PRO A C 1
ATOM 1871 O O . PRO A 1 255 ? 42.666 -12.760 -23.895 1.00 44.59 255 PRO A O 1
ATOM 1874 N N . ALA A 1 256 ? 41.521 -13.996 -22.464 1.00 31.03 256 ALA A N 1
ATOM 1875 C CA . ALA A 1 256 ? 41.206 -15.415 -22.791 1.00 31.03 256 ALA A CA 1
ATOM 1876 C C . ALA A 1 256 ? 41.775 -16.325 -21.652 1.00 31.03 256 ALA A C 1
ATOM 1878 O O . ALA A 1 256 ? 42.624 -15.837 -20.910 1.00 31.03 256 ALA A O 1
ATOM 1879 N N . GLN A 1 257 ? 41.480 -17.621 -21.431 1.00 32.38 257 GLN A N 1
ATOM 1880 C CA . GLN A 1 257 ? 40.395 -18.578 -21.770 1.00 32.38 257 GLN A CA 1
ATOM 1881 C C . GLN A 1 257 ? 40.511 -19.762 -20.756 1.00 32.38 257 GLN A C 1
ATOM 1883 O O . GLN A 1 257 ? 41.610 -20.277 -20.594 1.00 32.38 257 GLN A O 1
ATOM 1888 N N . THR A 1 258 ? 39.480 -20.100 -19.959 1.00 35.84 258 THR A N 1
ATOM 1889 C CA . THR A 1 258 ? 38.661 -21.359 -20.035 1.00 35.84 258 THR A CA 1
ATOM 1890 C C . THR A 1 258 ? 39.354 -22.634 -19.438 1.00 35.84 258 THR A C 1
ATOM 1892 O O . THR A 1 258 ? 40.506 -22.542 -19.036 1.00 35.84 258 THR A O 1
ATOM 1895 N N . PRO A 1 259 ? 38.675 -23.789 -19.217 1.00 43.53 259 PRO A N 1
ATOM 1896 C CA . PRO A 1 259 ? 37.895 -24.139 -18.011 1.00 43.53 259 PRO A CA 1
ATOM 1897 C C . PRO A 1 259 ? 38.398 -25.392 -17.235 1.00 43.53 259 PRO A C 1
ATOM 1899 O O . PRO A 1 259 ? 39.328 -26.068 -17.664 1.00 43.53 259 PRO A O 1
ATOM 1902 N N . ALA A 1 260 ? 37.689 -25.786 -16.164 1.00 33.44 260 ALA A N 1
ATOM 1903 C CA . ALA A 1 260 ? 37.654 -27.176 -15.676 1.00 33.44 260 ALA A CA 1
ATOM 1904 C C . ALA A 1 260 ? 36.289 -27.531 -15.043 1.00 33.44 260 ALA A C 1
ATOM 1906 O O . ALA A 1 260 ? 35.736 -26.739 -14.279 1.00 33.44 260 ALA A O 1
ATOM 1907 N N . GLU A 1 261 ? 35.761 -28.720 -15.349 1.00 32.75 261 GLU A N 1
ATOM 1908 C CA . GLU A 1 261 ? 34.532 -29.286 -14.767 1.00 32.75 261 GLU A CA 1
ATOM 1909 C C . GLU A 1 261 ? 34.840 -30.288 -13.626 1.00 32.75 261 GLU A C 1
ATOM 1911 O O . GLU A 1 261 ? 35.858 -30.971 -13.660 1.00 32.75 261 GLU A O 1
ATOM 1916 N N . THR A 1 262 ? 33.942 -30.326 -12.627 1.00 36.88 262 THR A N 1
ATOM 1917 C CA . THR A 1 262 ? 33.334 -31.470 -11.878 1.00 36.88 262 THR A CA 1
ATOM 1918 C C . THR A 1 262 ? 34.018 -32.868 -11.944 1.00 36.88 262 THR A C 1
ATOM 1920 O O . THR A 1 262 ? 34.412 -33.257 -13.038 1.00 36.88 262 THR A O 1
ATOM 1923 N N . PRO A 1 263 ? 34.047 -33.722 -10.874 1.00 43.56 263 PRO A N 1
ATOM 1924 C CA . PRO A 1 263 ? 33.053 -33.815 -9.786 1.00 43.56 263 PRO A CA 1
ATOM 1925 C C . PRO A 1 263 ? 33.582 -34.095 -8.352 1.00 43.56 263 PRO A C 1
ATOM 1927 O O . PRO A 1 263 ? 34.768 -34.297 -8.118 1.00 43.56 263 PRO A O 1
ATOM 1930 N N . ALA A 1 264 ? 32.658 -34.175 -7.384 1.00 41.88 264 ALA A N 1
ATOM 1931 C CA . ALA A 1 264 ? 32.895 -34.808 -6.080 1.00 41.88 264 ALA A CA 1
ATOM 1932 C C . ALA A 1 264 ? 32.689 -36.333 -6.171 1.00 41.88 264 ALA A C 1
ATOM 1934 O O . ALA A 1 264 ? 31.820 -36.792 -6.918 1.00 41.88 264 ALA A O 1
ATOM 1935 N N . PRO A 1 265 ? 33.429 -37.117 -5.374 1.00 38.03 265 PRO A N 1
ATOM 1936 C CA . PRO A 1 265 ? 32.735 -37.822 -4.294 1.00 38.03 265 PRO A CA 1
ATOM 1937 C C . PRO A 1 265 ? 33.566 -37.933 -3.008 1.00 38.03 265 PRO A C 1
ATOM 1939 O O . PRO A 1 265 ? 34.764 -38.174 -3.064 1.00 38.03 265 PRO A O 1
ATOM 1942 N N . ASP A 1 266 ? 32.903 -37.908 -1.851 1.00 35.56 266 ASP A N 1
ATOM 1943 C CA . ASP A 1 266 ? 33.236 -38.897 -0.823 1.00 35.56 266 ASP A CA 1
ATOM 1944 C C . ASP A 1 266 ? 32.066 -39.153 0.127 1.00 35.56 266 ASP A C 1
ATOM 1946 O O . ASP A 1 266 ? 31.199 -38.297 0.328 1.00 35.56 266 ASP A O 1
ATOM 19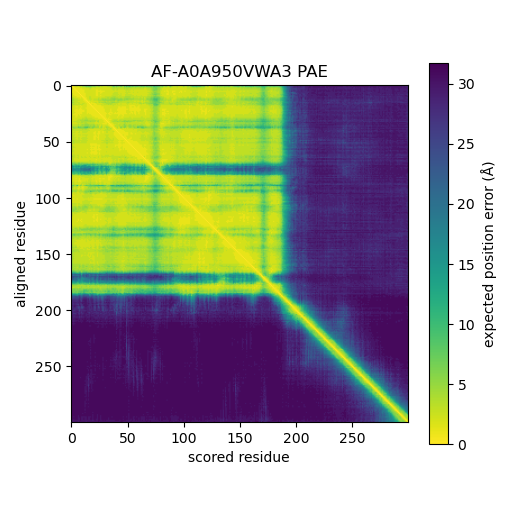50 N N . ALA A 1 267 ? 32.000 -40.369 0.666 1.00 32.69 267 ALA A N 1
ATOM 1951 C CA . ALA A 1 267 ? 30.809 -40.870 1.335 1.00 32.69 267 ALA A CA 1
ATOM 1952 C C . ALA A 1 267 ? 31.077 -41.398 2.753 1.00 32.69 267 ALA A C 1
ATOM 1954 O O . ALA A 1 267 ? 32.015 -42.150 2.990 1.00 32.69 267 ALA A O 1
ATOM 1955 N N . ARG A 1 268 ? 30.076 -41.175 3.621 1.00 32.31 268 ARG A N 1
ATOM 1956 C CA . ARG A 1 268 ? 29.584 -42.142 4.628 1.00 32.31 268 ARG A CA 1
ATOM 1957 C C . ARG A 1 268 ? 30.325 -42.272 5.976 1.00 32.31 268 ARG A C 1
ATOM 1959 O O . ARG A 1 268 ? 31.054 -43.229 6.202 1.00 32.31 268 ARG A O 1
ATOM 1966 N N . ALA A 1 269 ? 29.865 -41.488 6.955 1.00 31.39 269 ALA A N 1
ATOM 1967 C CA . ALA A 1 269 ? 29.529 -41.953 8.316 1.00 31.39 269 ALA A CA 1
ATOM 1968 C C . ALA A 1 269 ? 28.598 -40.915 8.992 1.00 31.39 269 ALA A C 1
ATOM 1970 O O . ALA A 1 269 ? 28.926 -39.737 8.985 1.00 31.39 269 ALA A O 1
ATOM 1971 N N . GLY A 1 270 ? 27.424 -41.231 9.554 1.00 28.91 270 GLY A N 1
ATOM 1972 C CA . GLY A 1 270 ? 26.681 -42.497 9.611 1.00 28.91 270 GLY A CA 1
ATOM 1973 C C . GLY A 1 270 ? 25.163 -42.266 9.795 1.00 28.91 270 GLY A C 1
ATOM 1974 O O . GLY A 1 270 ? 24.707 -41.130 9.896 1.00 28.91 270 GLY A O 1
ATOM 1975 N N . ARG A 1 271 ? 24.372 -43.351 9.806 1.00 34.38 271 ARG A N 1
ATOM 1976 C CA . ARG A 1 271 ? 22.949 -43.355 10.234 1.00 34.38 271 ARG A CA 1
ATOM 1977 C C . ARG A 1 271 ? 22.883 -43.284 11.781 1.00 34.38 271 ARG A C 1
ATOM 1979 O O . ARG A 1 271 ? 23.886 -43.592 12.409 1.00 34.38 271 ARG A O 1
ATOM 1986 N N . GLU A 1 272 ? 21.795 -42.919 12.466 1.00 36.72 272 GLU A N 1
ATOM 1987 C CA . GLU A 1 272 ? 20.354 -42.927 12.141 1.00 36.72 272 GLU A CA 1
ATOM 1988 C C . GLU A 1 272 ? 19.600 -41.716 12.738 1.00 36.72 272 GLU A C 1
ATOM 1990 O O . GLU A 1 272 ? 20.018 -41.175 13.759 1.00 36.72 272 GLU A O 1
ATOM 1995 N N . PRO A 1 273 ? 18.406 -41.391 12.207 1.00 45.00 273 PRO A N 1
ATOM 1996 C CA . PRO A 1 273 ? 17.330 -40.784 12.983 1.00 45.00 273 PRO A CA 1
ATOM 1997 C C . PRO A 1 273 ? 16.107 -41.718 13.043 1.00 45.00 273 PRO A C 1
ATOM 1999 O O . PRO A 1 273 ? 15.373 -41.855 12.062 1.00 45.00 273 PRO A O 1
ATOM 2002 N N . ARG A 1 274 ? 15.856 -42.346 14.200 1.00 36.59 274 ARG A N 1
ATOM 2003 C CA . ARG A 1 274 ? 14.588 -43.036 14.495 1.00 36.59 274 ARG A CA 1
ATOM 2004 C C . ARG A 1 274 ? 14.177 -42.857 15.955 1.00 36.59 274 ARG A C 1
ATOM 2006 O O . ARG A 1 274 ? 14.790 -43.411 16.859 1.00 36.59 274 ARG A O 1
ATOM 2013 N N . THR A 1 275 ? 13.064 -42.164 16.159 1.00 36.84 275 THR A N 1
ATOM 2014 C CA . THR A 1 275 ? 12.224 -42.296 17.354 1.00 36.84 275 THR A CA 1
ATOM 2015 C C . THR A 1 275 ? 10.809 -42.577 16.843 1.00 36.84 275 THR A C 1
ATOM 2017 O O . THR A 1 275 ? 10.329 -41.800 16.018 1.00 36.84 275 THR A O 1
ATOM 2020 N N . PRO A 1 276 ? 10.178 -43.706 17.211 1.00 43.91 276 PRO A N 1
ATOM 2021 C CA . PRO A 1 276 ? 8.860 -44.069 16.698 1.00 43.91 276 PRO A CA 1
ATOM 2022 C C . PRO A 1 276 ? 7.734 -43.256 17.354 1.00 43.91 276 PRO A C 1
ATOM 2024 O O . PRO A 1 276 ? 7.901 -42.677 18.427 1.00 43.91 276 PRO A O 1
ATOM 2027 N N . GLU A 1 277 ? 6.582 -43.237 16.684 1.00 43.41 277 GLU A N 1
ATOM 2028 C CA . GLU A 1 277 ? 5.358 -42.554 17.112 1.00 43.41 277 GLU A CA 1
ATOM 2029 C C . GLU A 1 277 ? 4.794 -43.087 18.447 1.00 43.41 277 GLU A C 1
ATOM 2031 O O . GLU A 1 277 ? 4.991 -44.260 18.784 1.00 43.41 277 GLU A O 1
ATOM 2036 N N . PRO A 1 278 ? 4.032 -42.267 19.199 1.00 40.75 278 PRO A N 1
ATOM 2037 C CA . PRO A 1 278 ? 3.261 -42.746 20.338 1.00 40.75 278 PRO A CA 1
ATOM 2038 C C . PRO A 1 278 ? 2.111 -43.660 19.885 1.00 40.75 278 PRO A C 1
ATOM 2040 O O . PRO A 1 278 ? 1.258 -43.272 19.087 1.00 40.75 278 PRO A O 1
ATOM 2043 N N . LEU A 1 279 ? 2.071 -44.871 20.444 1.00 39.97 279 LEU A N 1
ATOM 2044 C CA . LEU A 1 279 ? 1.000 -45.844 20.222 1.00 39.97 279 LEU A CA 1
ATOM 2045 C C . LEU A 1 279 ? -0.367 -45.362 20.747 1.00 39.97 279 LEU A C 1
ATOM 2047 O O . LEU A 1 279 ? -0.479 -44.627 21.727 1.00 39.97 279 LEU A O 1
ATOM 2051 N N . THR A 1 280 ? -1.402 -45.832 20.056 1.00 45.03 280 THR A N 1
ATOM 2052 C CA . THR A 1 280 ? -2.834 -45.516 20.178 1.00 45.03 280 THR A CA 1
ATOM 2053 C C . THR A 1 280 ? -3.409 -45.681 21.601 1.00 45.03 280 THR A C 1
ATOM 2055 O O . THR A 1 280 ? -3.016 -46.609 22.310 1.00 45.03 280 THR A O 1
ATOM 2058 N N . PRO A 1 281 ? -4.393 -44.856 22.026 1.00 55.75 281 PRO A N 1
ATOM 2059 C CA . PRO A 1 281 ? -5.114 -45.061 23.287 1.00 55.75 281 PRO A CA 1
ATOM 2060 C C . PRO A 1 281 ? -5.993 -46.330 23.273 1.00 55.75 281 PRO A C 1
ATOM 2062 O O . PRO A 1 281 ? -6.504 -46.711 22.216 1.00 55.75 281 PRO A O 1
ATOM 2065 N N . PRO A 1 282 ? -6.256 -46.957 24.438 1.00 55.50 282 PRO A N 1
ATOM 2066 C CA . PRO A 1 282 ? -7.236 -48.033 24.543 1.00 55.50 282 PRO A CA 1
ATOM 2067 C C . PRO A 1 282 ? -8.667 -47.501 24.359 1.00 55.50 282 PRO A C 1
ATOM 2069 O O . PRO A 1 282 ? -9.050 -46.479 24.929 1.00 55.50 282 PRO A O 1
ATOM 2072 N N . ALA A 1 283 ? -9.459 -48.223 23.565 1.00 50.09 283 ALA A N 1
ATOM 2073 C CA . ALA A 1 283 ? -10.867 -47.931 23.290 1.00 50.09 283 ALA A CA 1
ATOM 2074 C C . ALA A 1 283 ? -11.81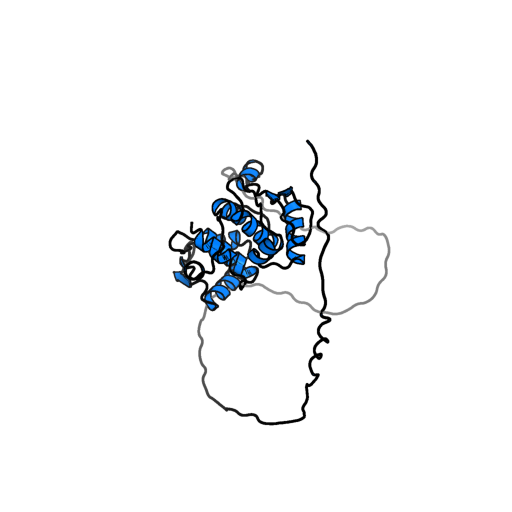3 -48.761 24.210 1.00 50.09 283 ALA A C 1
ATOM 2076 O O . ALA A 1 283 ? -11.378 -49.243 25.255 1.00 50.09 283 ALA A O 1
ATOM 2077 N N . PRO A 1 284 ? -13.129 -48.849 23.939 1.00 47.34 284 PRO A N 1
ATOM 2078 C CA . PRO A 1 284 ? -14.150 -48.116 24.681 1.00 47.34 284 PRO A CA 1
ATOM 2079 C C . PRO A 1 284 ? -14.947 -48.982 25.675 1.00 47.34 284 PRO A C 1
ATOM 2081 O O . PRO A 1 284 ? -15.184 -50.167 25.439 1.00 47.34 284 PRO A O 1
ATOM 2084 N N . LEU A 1 285 ? -15.499 -48.363 26.725 1.00 43.31 285 LEU A N 1
ATOM 2085 C CA . LEU A 1 285 ? -16.542 -48.993 27.543 1.00 43.31 285 LEU A CA 1
ATOM 2086 C C . LEU A 1 285 ? -17.928 -48.808 26.898 1.00 43.31 285 LEU A C 1
ATOM 2088 O O . LEU A 1 285 ? -18.365 -47.691 26.627 1.00 43.31 285 LEU A O 1
ATOM 2092 N N . LYS A 1 286 ? -18.612 -49.932 26.650 1.00 41.41 286 LYS A N 1
ATOM 2093 C CA . LYS A 1 286 ? -19.996 -50.021 26.149 1.00 41.41 286 LYS A CA 1
ATOM 2094 C C . LYS A 1 286 ? -20.990 -50.175 27.313 1.00 41.41 286 LYS A C 1
ATOM 2096 O O . LYS A 1 286 ? -20.719 -50.922 28.245 1.00 41.41 286 LYS A O 1
ATOM 2101 N N . GLY A 1 287 ? -22.171 -49.566 27.167 1.00 32.12 287 GLY A N 1
ATOM 2102 C CA . GLY A 1 287 ? -23.304 -49.578 28.117 1.00 32.12 287 GLY A CA 1
ATOM 2103 C C . GLY A 1 287 ? -23.628 -48.139 28.542 1.00 32.12 287 GLY A C 1
ATOM 2104 O O . GLY A 1 287 ? -22.752 -47.463 29.057 1.00 32.12 287 GLY A O 1
ATOM 2105 N N . GLY A 1 288 ? -24.786 -47.536 28.248 1.00 30.36 288 GLY A N 1
ATOM 2106 C CA . GLY A 1 288 ? -26.159 -48.057 28.341 1.00 30.36 288 GLY A CA 1
ATOM 2107 C C . GLY A 1 288 ? -26.703 -47.691 29.735 1.00 30.36 288 GLY A C 1
ATOM 2108 O O . GLY A 1 288 ? -26.101 -48.114 30.710 1.00 30.36 288 GLY A O 1
ATOM 2109 N N . ALA A 1 289 ? -27.769 -46.907 29.939 1.00 39.91 289 ALA A N 1
ATOM 2110 C CA . ALA A 1 289 ? -28.834 -46.403 29.054 1.00 39.91 289 ALA A CA 1
ATOM 2111 C C . ALA A 1 289 ? -29.317 -44.982 29.529 1.00 39.91 289 ALA A C 1
ATOM 2113 O O . ALA A 1 289 ? -28.671 -44.420 30.411 1.00 39.91 289 ALA A O 1
ATOM 2114 N N . PRO A 1 290 ? -30.363 -44.345 28.942 1.00 51.81 290 PRO A N 1
ATOM 2115 C CA . PRO A 1 290 ? -30.640 -42.900 29.089 1.00 51.81 290 PRO A CA 1
ATOM 2116 C C . PRO A 1 290 ? -31.711 -42.531 30.151 1.00 51.81 290 PRO A C 1
ATOM 2118 O O . PRO A 1 290 ? -32.171 -43.395 30.890 1.00 51.81 290 PRO A O 1
ATOM 2121 N N . LEU A 1 291 ? -32.161 -41.255 30.113 1.00 36.16 291 LEU A N 1
ATOM 2122 C CA . LEU A 1 291 ? -33.063 -40.489 31.017 1.00 36.16 291 LEU A CA 1
ATOM 2123 C C . LEU A 1 291 ? -32.258 -39.656 32.041 1.00 36.16 291 LEU A C 1
ATOM 2125 O O . LEU A 1 291 ? -31.288 -40.138 32.604 1.00 36.16 291 LEU A O 1
ATOM 2129 N N . ILE A 1 292 ? -32.543 -38.370 32.284 1.00 40.44 292 ILE A N 1
ATOM 2130 C CA . ILE A 1 292 ? -33.858 -37.718 32.431 1.00 40.44 292 ILE A CA 1
ATOM 2131 C C . ILE A 1 292 ? -33.976 -36.414 31.618 1.00 40.44 292 ILE A C 1
ATOM 2133 O O . ILE A 1 292 ? -33.080 -35.573 31.615 1.00 40.44 292 ILE A O 1
ATOM 2137 N N . VAL A 1 293 ? -35.145 -36.208 30.999 1.00 39.97 293 VAL A N 1
ATOM 2138 C CA . VAL A 1 293 ? -35.580 -34.911 30.453 1.00 39.97 293 VAL A CA 1
ATOM 2139 C C . VAL A 1 293 ? -36.095 -34.037 31.596 1.00 39.97 293 VAL A C 1
ATOM 2141 O O . VAL A 1 293 ? -37.115 -34.357 32.206 1.00 39.97 293 VAL A O 1
ATOM 2144 N N . LEU A 1 294 ? -35.434 -32.910 31.867 1.00 40.47 294 LEU A N 1
ATOM 2145 C CA . LEU A 1 294 ? -35.919 -31.930 32.841 1.00 40.47 294 LEU A CA 1
ATOM 2146 C C . LEU A 1 294 ? -36.976 -31.025 32.188 1.00 40.47 294 LEU A C 1
ATOM 2148 O O . LEU A 1 294 ? -36.677 -30.010 31.560 1.00 40.47 294 LEU A O 1
ATOM 2152 N N . LEU A 1 295 ? -38.240 -31.434 32.314 1.00 40.19 295 LEU A N 1
ATOM 2153 C CA . LEU A 1 295 ? -39.404 -30.659 31.886 1.00 40.19 295 LEU A CA 1
ATOM 2154 C C . LEU A 1 295 ? -39.446 -29.301 32.604 1.00 40.19 295 LEU A C 1
ATOM 2156 O O . LEU A 1 295 ? -39.483 -29.232 33.829 1.00 40.19 295 LEU A O 1
ATOM 2160 N N . SER A 1 296 ? -39.499 -28.213 31.834 1.00 43.19 296 SER A N 1
ATOM 2161 C CA . SER A 1 296 ? -39.746 -26.856 32.341 1.00 43.19 296 SER A CA 1
ATOM 2162 C C . SER A 1 296 ? -40.792 -26.128 31.491 1.00 43.19 296 SER A C 1
ATOM 2164 O O . SER A 1 296 ? -40.476 -25.323 30.619 1.00 43.19 296 SER A O 1
ATOM 2166 N N . ARG A 1 297 ? -42.067 -26.404 31.784 1.00 41.00 297 ARG A N 1
ATOM 2167 C CA . ARG A 1 297 ? -43.239 -25.566 31.465 1.00 41.00 297 ARG A CA 1
ATOM 2168 C C . ARG A 1 297 ? -44.110 -25.576 32.728 1.00 41.00 297 ARG A C 1
ATOM 2170 O O . ARG A 1 297 ? -44.522 -26.648 33.144 1.00 41.00 297 ARG A O 1
ATOM 2177 N N . ARG A 1 298 ? -44.209 -24.513 33.537 1.00 42.94 298 ARG A N 1
ATOM 2178 C CA . ARG A 1 298 ? -44.858 -23.198 33.317 1.00 42.94 298 ARG A CA 1
ATOM 2179 C C . ARG A 1 298 ? -46.297 -23.290 32.783 1.00 42.94 298 ARG A C 1
ATOM 2181 O O . ARG A 1 298 ? -46.479 -23.461 31.588 1.00 42.94 298 ARG A O 1
ATOM 2188 N N . ARG A 1 299 ? -47.237 -23.039 33.710 1.00 40.00 299 ARG A N 1
ATOM 2189 C CA . ARG A 1 299 ? -48.538 -22.342 33.583 1.00 40.00 299 ARG A CA 1
ATOM 2190 C C . ARG A 1 299 ? -49.367 -22.610 32.313 1.00 40.00 299 ARG A C 1
ATOM 2192 O O . ARG A 1 299 ? -49.070 -22.033 31.272 1.00 40.00 299 ARG A O 1
ATOM 2199 N N . MET A 1 300 ? -50.530 -23.237 32.475 1.00 39.75 300 MET A N 1
ATOM 2200 C CA . MET A 1 300 ? -51.756 -22.544 32.914 1.00 39.75 300 MET A CA 1
ATOM 2201 C C . MET A 1 300 ? -52.664 -23.517 33.666 1.00 39.75 300 MET A C 1
ATOM 2203 O O . MET A 1 300 ? -52.480 -24.732 33.447 1.00 39.75 300 MET A O 1
#

Solvent-accessible surface area (backbone atoms only — not comparable to full-atom values): 19025 Å² total; per-residue (Å²): 104,25,53,51,30,46,28,10,54,36,48,45,64,92,45,52,66,62,36,42,31,45,44,53,26,43,20,68,47,9,34,83,81,38,37,16,62,51,35,66,71,58,41,13,55,35,33,51,38,57,62,69,60,36,47,55,30,46,53,50,36,38,77,69,63,39,33,44,72,76,40,78,48,81,63,90,91,48,43,28,38,32,39,34,53,36,40,79,73,41,58,63,45,94,71,78,65,27,59,66,48,22,39,38,39,38,70,56,55,85,58,46,64,68,33,34,38,43,49,30,47,50,24,25,55,13,49,97,90,22,38,27,62,89,50,31,52,63,60,53,27,48,41,35,49,41,57,69,77,54,46,55,54,23,50,52,51,32,50,75,67,59,62,33,45,83,78,43,63,76,90,54,85,83,34,55,37,32,33,35,43,63,60,47,67,67,62,39,78,83,61,64,78,74,73,77,74,83,72,77,75,62,94,85,72,73,81,86,78,83,78,81,80,80,88,80,88,86,84,89,84,90,85,87,88,83,85,89,87,85,86,83,88,79,86,90,87,89,86,80,98,78,90,83,85,84,87,81,91,84,85,89,90,87,90,89,81,90,90,86,82,88,85,88,86,88,83,89,85,82,88,85,91,87,81,83,81,86,80,82,81,88,83,84,90,85,80,88,84,86,88,83,86,86,84,86,78,83,88,133

pLDDT: mean 70.7, std 25.45, range [27.17, 96.62]

Sequence (300 aa):
MSREAIAAALARDDLWCGERLVAFSLASFADHENRSRPGTPAAAGRAGLARSRFLAARDQLVARSLIVVEDAASGRGRASTVALPFAETGPWWEGEINAERFESALGYSRSRGPARLLLAVMAALADEQGRVEGVTTERLCAAAGVADRTYRRARTALLGSGEVVLRSGSGGRGHTNGWEIPDPRANRVATAPARGRRVPPAPGARPLMATVAVPVAGERQDLDAVPAELAADARGRAAGAVKGGQDRTVSPETPAQTPAETPAPDARAGREPRTPEPLTPPAPLKGGAPLIVLLSRRRM

Mean predicted aligned error: 18.87 Å

Nearest PDB structures (foldseek):
  3g3z-assembly1_B  TM=7.573E-01  e=5.962E-02  Neisseria meningitidis serogroup B
  6fi9-assembly1_A  TM=6.440E-01  e=1.447E-01  Lactococcus cremoris subsp. cremoris MG1363
  4rgu-assembly1_B-2  TM=6.144E-01  e=2.017E-01  Acinetobacter baylyi ADP1
  1lj9-assembly1_B  TM=5.635E-01  e=2.017E-01  Enterococcus faecalis
  4hbl-assembly2_D  TM=6.098E-01  e=7.623E-01  Staphylococcus epidermidis RP62A

Foldseek 3Di:
DDLLLVQQLLQDLPADLLLSLLSLLQQLQADNQQKHWDALVSSCQLSQHDSVSSVVSVVVCVVVVQKDFPADDDDPPGTTIIHGVSSVVGDGHPDAFQSVQLSLLSNQDPDHGLLSLLLSLQSRCADPQQKHWPDFPVSSCSSSSHDPVSSVVSVVVCCVVVQKDFPADDDDGPTTTIIGGDRSVVVVVVDDPPPPDPDDPDPPDDDDDDDDDDDDDDDDDDDDDDDDDDDDDDDDDDDDDDDDDDDDDDDDDDDDDDDDDDDDDDDDDDDDDDDDDDDDDDDDDDDDDDDDDDDDDDDD

=== Feature glossary ===
Key to the feature types in this record:

Secondary structure (8-state, DSSP). Secondary structure is the local, repeating backbone conformation. DSSP classifies it into eight states by reading the hydrogen-bond network: three helix types (H, G, I), two β types (E, B), two non-regular types (T, S), and unstructured coil (-).

Backbone torsions (φ/ψ). Backbone dihedral angles. Every residue except chain termini has a φ (preceding-C → N → Cα → C) and a ψ (N → Cα → C → next-N). They are reported in degrees following the IUPAC sign convention. Secondary structure is essentially a statement about which (φ, ψ) basin each residue occupies.

Predicted aligned error. Predicted Aligned Error (PAE) is an AlphaFold confidence matrix: entry (i, j) is the expected error in the position of residue j, in ångströms, when the prediction is superimposed on the true structure at residue i. Low PAE within a block of residues means that block is internally rigid and well-predicted; high PAE between two blocks means their relative placement is uncertain even if each block individually is confident.

B-factor. B-factor (Debye–Waller factor) reflects atomic displacement in the crystal lattice. It is an experimental observable (units Å²), not a prediction; low values mean the atom is pinned down, high values mean it moves or is heterogeneous across the crystal.

Secondary structure (3-state, P-SEA). Three-state secondary structure (P-SEA) collapses the eight DSSP classes into helix (a), strand (b), and coil (c). P-SEA assigns these from Cα geometry alone — distances and angles — without requiring backbone oxygens, so it works on any Cα trace.

Sequence. Primary structure: the covalent order of the twenty standard amino acids along the backbone. Two proteins with the same sequence will (almost always) fold to the same structure; two with 30% identity often share a fold but not the details.

pLDDT. pLDDT is the predicted lDDT-Cα score: AlphaFold's confidence that the local environment of each residue (all inter-atomic distances within 15 Å) is correctly placed. It is a per-residue number between 0 and 100, with higher meaning more reliable.

InterPro / GO / CATH / organism. Functional annotations link the protein to curated databases. InterPro entries identify conserved domains and families by matching the sequence against member-database signatures (Pfam, PROSITE, CDD, …). Gene Ontology (GO) terms describe molecular function, biological process, and cellular component in a controlled vocabulary. CATH places the structure in a hierarchical fold classification (Class/Architecture/Topology/Homologous-superfamily). The organism is the source species.

Contact-map, Ramachandran, and PAE plots. Three diagnostic plots accompany the record. The Cα contact map visualizes the tertiary structure as a 2D adjacency matrix (8 Å cutoff, sequence-local contacts suppressed). The Ramachandran plot shows the distribution of backbone (φ, ψ) torsions, with points in the α and β basins reflecting secondary structure content. The PAE plot shows AlphaFold's inter-residue confidence as a color matrix.

mmCIF coordinates. The mmCIF table is the protein's shape written out atom by atom. For each backbone N, Cα, C, and carbonyl O, it records an (x, y, z) coordinate triple in Å plus the residue type, chain letter, and residue number.

Radius of gyration, Cα contacts, bounding box. Three whole-structure scalars: the radius of gyration (RMS distance of Cα from centroid, in Å), the count of Cα–Cα contacts (pairs closer than 8 Å and separated by more than four residues in sequence — i.e. tertiary, not local, contacts), and the bounding-box dimensions. Together they distinguish compact globular folds from extended fibres or disordered chains.

Foldseek 3Di. The Foldseek 3Di string encodes local tertiary geometry as a 20-letter alphabet — one character per residue — derived from the relative positions of nearby Cα atoms. Unlike the amino-acid sequence, 3Di is a direct function of the 3D structure, so two proteins with the same fold have similar 3Di strings even at low sequence identity.

Rendered structure images. Six rendered views show the 3D structure from the faces of a cube — i.e. along ±x, ±y, ±z. Rendering representation is drawn randomly per protein from cartoon (secondary-structure ribbons), sticks (backbone bonds), or molecular surface; coloring is either N→C rainbow (blue at the N-terminus through red at the C-terminus) or one color per chain.

Nearest PDB structures. The Foldseek neighbor list gives the closest experimentally determined structures in the PDB, ranked by structural alignment. TM-score near 1 means near-identical fold; near 0.3 means only rough topology match. This is how one finds what a novel AlphaFold prediction most resembles in the solved-structure universe.

Solvent-accessible surface area. SASA measures how much of the protein is reachable by solvent. It is computed by rolling a water-sized probe over the atomic surface and summing the exposed area (Å²). Per-residue SASA distinguishes core (buried, low SASA) from surface (exposed, high SASA) residues; total SASA is a whole-molecule size measure.